Protein AF-A0A452H4S5-F1 (afdb_monomer_lite)

Secondary structure (DSSP, 8-state):
---HHHHHHHHHHHHHHHHHHH-HHHHHHHHTTTTGGGHHHHHHHHHHHHHHHHHH-TT--HHHHHHHHHHHHHHHH-----SSHHHHHHHHHHHHHHHHHHT-HHHHHHHHHHHHHHHHHHHHHHHTTS---------------------------------------PPP------------

Sequence (184 aa):
MAAPMEETRGLFGQGVRAVLGSWAALQIAVEHGFGGAHGREKAEWMVGAVEQYFHSNAALEPDEVEDFLAEVLNNEFDTIIEDGSLAEVSQQLQSLFAHCQLGEGPALAEAIARLTHWQQEVGRAATQARPAEGSSSEEEEERPEEVPAAGSQAGPAPPWGTREVGAGTPPPSTLEQLGWSQDM

Organism: NCBI:txid38772

InterPro domains:
  IPR019398 Pre-rRNA-processing protein TSR2 [PF10273] (12-91)
  IPR019398 Pre-rRNA-processing protein TSR2 [PTHR21250] (6-146)

pLDDT: mean 71.7, std 19.97, range [35.28, 92.81]

Radius of gyration: 31.5 Å; chains: 1; bounding box: 84×72×58 Å

Foldseek 3Di:
DPDLLVLLLVLLLLLLLLLLVLQVQLVCLVVVQQLHPCSVVLSVVVSVVLSVVCVVDVDDDLVNQLVVVQVSCCVRRVDGDPPCVSSVSSVSSVVSSVCSVVSVSVVSNVSSVVSVVVSVVVVVVVVPPDDDDDDDDDDDDDDDDDDDDDDDDDYDDDDDDDDDDDDDDDDDDDDDDDDPDDDD

Structure (mmCIF, N/CA/C/O backbone):
data_AF-A0A452H4S5-F1
#
_entry.id   AF-A0A452H4S5-F1
#
loop_
_atom_site.group_PDB
_atom_site.id
_atom_site.type_symbol
_atom_site.label_atom_id
_atom_site.label_alt_id
_atom_site.label_comp_id
_atom_site.label_asym_id
_atom_site.label_entity_id
_atom_site.label_seq_id
_atom_site.pdbx_PDB_ins_code
_atom_site.Cartn_x
_atom_site.Cartn_y
_atom_site.Cartn_z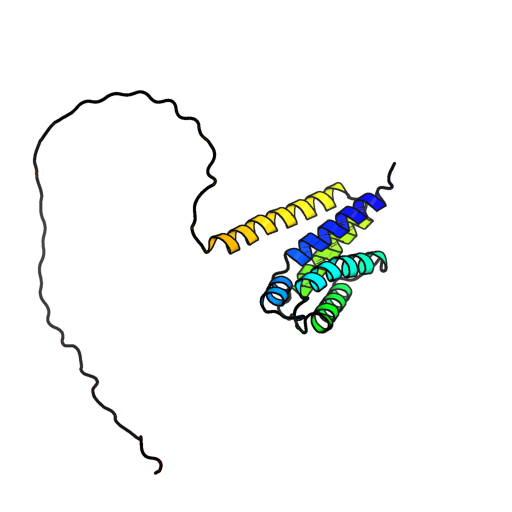
_atom_site.occupancy
_atom_site.B_iso_or_equiv
_atom_site.auth_seq_id
_atom_site.auth_comp_id
_atom_site.auth_asym_id
_atom_site.auth_atom_id
_atom_site.pdbx_PDB_model_num
ATOM 1 N N . MET A 1 1 ? -15.319 25.674 6.792 1.00 47.34 1 MET A N 1
ATOM 2 C CA . MET A 1 1 ? -14.571 24.712 7.623 1.00 47.34 1 MET A CA 1
ATOM 3 C C . MET A 1 1 ? -14.565 23.426 6.828 1.00 47.34 1 MET A C 1
ATOM 5 O O . MET A 1 1 ? -15.647 22.897 6.611 1.00 47.34 1 MET A O 1
ATOM 9 N N . ALA A 1 2 ? -13.424 23.041 6.250 1.00 46.38 2 ALA A N 1
ATOM 10 C CA . ALA A 1 2 ? -13.331 21.783 5.511 1.00 46.38 2 ALA A CA 1
ATOM 11 C C . ALA A 1 2 ? -13.646 20.642 6.483 1.00 46.38 2 ALA A C 1
ATOM 13 O O . ALA A 1 2 ? -13.244 20.700 7.648 1.00 46.38 2 ALA A O 1
ATOM 14 N N . ALA A 1 3 ? -14.466 19.689 6.050 1.00 59.88 3 ALA A N 1
ATOM 15 C CA . ALA A 1 3 ? -14.884 18.600 6.913 1.00 59.88 3 ALA A CA 1
ATOM 16 C C . ALA A 1 3 ? -13.636 17.801 7.335 1.00 59.88 3 ALA A C 1
ATOM 18 O O . ALA A 1 3 ? -12.814 17.504 6.470 1.00 59.88 3 ALA A O 1
ATOM 19 N N . PRO A 1 4 ? -13.488 17.418 8.617 1.00 67.94 4 PRO A N 1
ATOM 20 C CA . PRO A 1 4 ? -12.327 16.655 9.100 1.00 67.94 4 PRO A CA 1
ATOM 21 C C . PRO A 1 4 ? -12.085 15.362 8.303 1.00 67.94 4 PRO A C 1
ATOM 23 O O . PRO A 1 4 ? -10.957 14.896 8.216 1.00 67.94 4 PRO A O 1
ATOM 26 N N . MET A 1 5 ? -13.130 14.836 7.656 1.00 67.75 5 MET A N 1
ATOM 27 C CA . MET A 1 5 ? -13.054 13.708 6.730 1.00 67.75 5 MET A CA 1
ATOM 28 C C . MET A 1 5 ? -12.269 14.005 5.445 1.00 67.75 5 MET A C 1
ATOM 30 O O . MET A 1 5 ? -11.581 13.126 4.959 1.00 67.75 5 MET A O 1
ATOM 34 N N . GLU A 1 6 ? -12.346 15.200 4.853 1.00 75.19 6 GLU A N 1
ATOM 35 C CA . GLU A 1 6 ? -11.565 15.489 3.634 1.00 75.19 6 GLU A CA 1
ATOM 36 C C . GLU A 1 6 ? -10.066 15.593 3.933 1.00 75.19 6 GLU A C 1
ATOM 38 O O . GLU A 1 6 ? -9.243 15.165 3.124 1.00 75.19 6 GLU A O 1
ATOM 43 N N . GLU A 1 7 ? -9.714 16.095 5.117 1.00 81.62 7 GLU A N 1
ATOM 44 C CA . GLU A 1 7 ? -8.326 16.173 5.572 1.00 81.62 7 GLU A CA 1
ATOM 45 C C . GLU A 1 7 ? -7.749 14.783 5.866 1.00 81.62 7 GLU A C 1
ATOM 47 O O . GLU A 1 7 ? -6.676 14.449 5.364 1.00 81.62 7 GLU A O 1
ATOM 52 N N . THR A 1 8 ? -8.475 13.926 6.595 1.00 82.44 8 THR A N 1
ATOM 53 C CA . THR A 1 8 ? -8.015 12.553 6.852 1.00 82.44 8 THR A CA 1
ATOM 54 C C . THR A 1 8 ? -7.935 11.707 5.585 1.00 82.44 8 THR A C 1
ATOM 56 O O . THR A 1 8 ? -7.019 10.896 5.477 1.00 82.44 8 THR A O 1
ATOM 59 N N . ARG A 1 9 ? -8.801 11.935 4.588 1.00 83.31 9 ARG A N 1
ATOM 60 C CA . ARG A 1 9 ? -8.697 11.281 3.270 1.00 83.31 9 ARG A CA 1
ATOM 61 C C . ARG A 1 9 ? -7.418 11.668 2.527 1.00 83.31 9 ARG A C 1
ATOM 63 O O . ARG A 1 9 ? -6.717 10.791 2.032 1.00 83.31 9 ARG A O 1
ATOM 70 N N . GLY A 1 10 ? -7.080 12.960 2.497 1.00 85.69 10 GLY A N 1
ATOM 71 C CA . GLY A 1 10 ? -5.833 13.432 1.884 1.00 85.69 10 GLY A CA 1
ATOM 72 C C . GLY A 1 10 ? -4.589 12.877 2.583 1.00 85.69 10 GLY A C 1
ATOM 73 O O . GLY A 1 10 ? -3.642 12.445 1.925 1.00 85.69 10 GLY A O 1
ATOM 74 N N . LEU A 1 11 ? -4.620 12.819 3.918 1.00 88.12 11 LEU A N 1
ATOM 75 C CA . LEU A 1 11 ? -3.570 12.183 4.713 1.00 88.12 11 LEU A CA 1
ATOM 76 C C . LEU A 1 11 ? -3.481 10.681 4.416 1.00 88.12 11 LEU A C 1
ATOM 78 O O . LEU A 1 11 ? -2.387 10.167 4.207 1.00 88.12 11 LEU A O 1
ATOM 82 N N . PHE A 1 12 ? -4.611 9.978 4.327 1.00 88.75 12 PHE A N 1
ATOM 83 C CA . PHE A 1 12 ? -4.631 8.555 4.001 1.00 88.75 12 PHE A CA 1
ATOM 84 C C . PHE A 1 12 ? -3.966 8.277 2.649 1.00 88.75 12 PHE A C 1
ATOM 86 O O . PHE A 1 12 ? -3.052 7.459 2.600 1.00 88.75 12 PHE A O 1
ATOM 93 N N . GLY A 1 13 ? -4.318 9.011 1.588 1.00 89.81 13 GLY A N 1
ATOM 94 C CA . GLY A 1 13 ? -3.658 8.878 0.282 1.00 89.81 13 GLY A CA 1
ATOM 95 C C . GLY A 1 13 ? -2.142 9.121 0.350 1.00 89.81 13 GLY A C 1
ATOM 96 O O . GLY A 1 13 ? -1.353 8.395 -0.261 1.00 89.81 13 GLY A O 1
ATOM 97 N N . GLN A 1 14 ? -1.701 10.081 1.169 1.00 89.88 14 GLN A N 1
ATOM 98 C CA . GLN A 1 14 ? -0.276 10.317 1.416 1.00 89.88 14 GLN A CA 1
ATOM 99 C C . GLN A 1 14 ? 0.394 9.141 2.149 1.00 89.88 14 GLN A C 1
ATOM 101 O O . GLN A 1 14 ? 1.523 8.774 1.818 1.00 89.88 14 GLN A O 1
ATOM 106 N N . GLY A 1 15 ? -0.307 8.518 3.098 1.00 90.19 15 GLY A N 1
ATOM 107 C CA . GLY A 1 15 ? 0.134 7.307 3.787 1.00 90.19 15 GLY A CA 1
ATOM 108 C C . GLY A 1 15 ? 0.236 6.099 2.864 1.00 90.19 15 GLY A C 1
ATOM 109 O O . GLY A 1 15 ? 1.275 5.445 2.853 1.00 90.19 15 GLY A O 1
ATOM 110 N N . VAL A 1 16 ? -0.774 5.857 2.024 1.00 91.12 16 VAL A N 1
ATOM 111 C CA . VAL A 1 16 ? -0.754 4.791 1.007 1.00 91.12 16 VAL A CA 1
ATOM 112 C C . VAL A 1 16 ? 0.461 4.954 0.093 1.00 91.12 16 VAL A C 1
ATOM 114 O O . VAL A 1 16 ? 1.204 3.998 -0.133 1.00 91.12 16 VAL A O 1
ATOM 117 N N . ARG A 1 17 ? 0.724 6.184 -0.376 1.00 90.00 17 ARG A N 1
ATOM 118 C CA . ARG A 1 17 ? 1.904 6.487 -1.196 1.00 90.00 17 ARG A CA 1
ATOM 119 C C . ARG A 1 17 ? 3.209 6.190 -0.463 1.00 90.00 17 ARG A C 1
ATOM 121 O O . ARG A 1 17 ? 4.133 5.656 -1.071 1.00 90.00 17 ARG A O 1
ATOM 128 N N . ALA A 1 18 ? 3.300 6.548 0.817 1.00 89.38 18 ALA A N 1
ATOM 129 C CA . ALA A 1 18 ? 4.494 6.307 1.619 1.00 89.38 18 ALA A CA 1
ATOM 130 C C . ALA A 1 18 ? 4.749 4.805 1.826 1.00 89.38 18 ALA A C 1
ATOM 132 O O . ALA A 1 18 ? 5.885 4.371 1.641 1.00 89.38 18 ALA A O 1
ATOM 133 N N . VAL A 1 19 ? 3.703 4.028 2.140 1.00 90.50 19 VAL A N 1
ATOM 134 C CA . VAL A 1 19 ? 3.778 2.573 2.353 1.00 90.50 19 VAL A CA 1
ATOM 135 C C . VAL A 1 19 ? 4.175 1.856 1.063 1.00 90.50 19 VAL A C 1
ATOM 137 O O . VAL A 1 19 ? 5.203 1.180 1.040 1.00 90.50 19 VAL A O 1
ATOM 140 N N . LEU A 1 20 ? 3.436 2.061 -0.034 1.00 88.69 20 LEU A N 1
ATOM 141 C CA . LEU A 1 20 ? 3.743 1.428 -1.324 1.00 88.69 20 LEU A CA 1
ATOM 142 C C . LEU A 1 20 ? 5.106 1.873 -1.861 1.00 88.69 20 LEU A C 1
ATOM 144 O O . LEU A 1 20 ? 5.868 1.062 -2.375 1.00 88.69 20 LEU A O 1
ATOM 148 N N . GLY A 1 21 ? 5.458 3.147 -1.679 1.00 85.50 21 GLY A N 1
ATOM 149 C CA . GLY A 1 21 ? 6.774 3.659 -2.044 1.00 85.50 21 GLY A CA 1
ATOM 150 C C . GLY A 1 21 ? 7.916 3.030 -1.241 1.00 85.50 21 GLY A C 1
ATOM 151 O O . GLY A 1 21 ? 9.041 3.022 -1.731 1.00 85.50 21 GLY A O 1
ATOM 152 N N . SER A 1 22 ? 7.649 2.529 -0.031 1.00 84.69 22 SER A N 1
ATOM 153 C CA . SER A 1 22 ? 8.638 1.879 0.846 1.00 84.69 22 SER A CA 1
ATOM 154 C C . SER A 1 22 ? 8.716 0.372 0.658 1.00 84.69 22 SER A C 1
ATOM 156 O O . SER A 1 22 ? 9.609 -0.285 1.192 1.00 84.69 22 SER A O 1
ATOM 158 N N . TRP A 1 23 ? 7.773 -0.184 -0.097 1.00 89.25 23 TRP A N 1
ATOM 159 C CA . TRP A 1 23 ? 7.666 -1.612 -0.267 1.00 89.25 23 TRP A CA 1
ATOM 160 C C . TRP A 1 23 ? 8.775 -2.117 -1.186 1.00 89.25 23 TRP A C 1
ATOM 162 O O . TRP A 1 23 ? 8.728 -1.954 -2.407 1.00 89.25 23 TRP A O 1
ATOM 172 N N . ALA A 1 24 ? 9.787 -2.741 -0.582 1.00 86.12 24 ALA A N 1
ATOM 173 C CA . ALA A 1 24 ? 10.963 -3.239 -1.287 1.00 86.12 24 ALA A CA 1
ATOM 174 C C . ALA A 1 24 ? 10.594 -4.161 -2.455 1.00 86.12 24 ALA A C 1
ATOM 176 O O . ALA A 1 24 ? 11.189 -4.069 -3.522 1.00 86.12 24 ALA A O 1
ATOM 177 N N . ALA A 1 25 ? 9.575 -5.002 -2.285 1.00 86.94 25 ALA A N 1
ATOM 178 C CA . ALA A 1 25 ? 9.168 -5.949 -3.308 1.00 86.94 25 ALA A CA 1
ATOM 179 C C . ALA A 1 25 ? 8.593 -5.242 -4.559 1.00 86.94 25 ALA A C 1
ATOM 181 O O . ALA A 1 25 ? 8.925 -5.623 -5.680 1.00 86.94 25 ALA A O 1
ATOM 182 N N . LEU A 1 26 ? 7.847 -4.141 -4.383 1.00 86.25 26 LEU A N 1
ATOM 183 C CA . LEU A 1 26 ? 7.393 -3.289 -5.490 1.00 86.25 26 LEU A CA 1
ATOM 184 C C . LEU A 1 26 ? 8.556 -2.525 -6.145 1.00 86.25 26 LEU A C 1
ATOM 186 O O . LEU A 1 26 ? 8.613 -2.421 -7.368 1.00 86.25 26 LEU A O 1
ATOM 190 N N . GLN A 1 27 ? 9.505 -2.012 -5.356 1.00 86.56 27 GLN A N 1
ATOM 191 C CA . GLN A 1 27 ? 10.694 -1.325 -5.883 1.00 86.56 27 GLN A CA 1
ATOM 192 C C . GLN A 1 27 ? 11.555 -2.266 -6.733 1.00 86.56 27 GLN A C 1
ATOM 194 O O . GLN A 1 27 ? 11.928 -1.917 -7.850 1.00 86.56 27 GLN A O 1
ATOM 199 N N . ILE A 1 28 ? 11.804 -3.483 -6.241 1.00 86.62 28 ILE A N 1
ATOM 200 C CA . ILE A 1 28 ? 12.514 -4.539 -6.971 1.00 86.62 28 ILE A CA 1
ATOM 201 C C . ILE A 1 28 ? 11.735 -4.905 -8.237 1.00 86.62 28 ILE A C 1
ATOM 203 O O . ILE A 1 28 ? 12.343 -5.020 -9.299 1.00 86.62 28 ILE A O 1
ATOM 207 N N . ALA A 1 29 ? 10.403 -5.023 -8.159 1.00 85.81 29 ALA A N 1
ATOM 208 C CA . ALA A 1 29 ? 9.572 -5.289 -9.329 1.00 85.81 29 ALA A CA 1
ATOM 209 C C . ALA A 1 29 ? 9.818 -4.238 -10.432 1.00 85.81 29 ALA A C 1
ATOM 211 O O . ALA A 1 29 ? 10.191 -4.570 -11.558 1.00 85.81 29 ALA A O 1
ATOM 212 N N . VAL A 1 30 ? 9.716 -2.952 -10.087 1.00 86.31 30 VAL A N 1
ATOM 213 C CA . VAL A 1 30 ? 9.937 -1.854 -11.038 1.00 86.31 30 VAL A CA 1
ATOM 214 C C . VAL A 1 30 ? 11.385 -1.802 -11.541 1.00 86.31 30 VAL A C 1
ATOM 216 O O . VAL A 1 30 ? 11.603 -1.604 -12.736 1.00 86.31 30 VAL A O 1
ATOM 219 N N . GLU A 1 31 ? 12.375 -1.988 -10.667 1.00 85.31 31 GLU A N 1
ATOM 220 C CA . GLU A 1 31 ? 13.800 -1.886 -11.013 1.00 85.31 31 GLU A CA 1
ATOM 221 C C . GLU A 1 31 ? 14.266 -3.019 -11.938 1.00 85.31 31 GLU A C 1
ATOM 223 O O . GLU A 1 31 ? 15.055 -2.796 -12.857 1.00 85.31 31 GLU A O 1
ATOM 228 N N . HIS A 1 32 ? 13.717 -4.221 -11.762 1.00 85.06 32 HIS A N 1
ATOM 229 C CA . HIS A 1 32 ? 13.979 -5.367 -12.632 1.00 85.06 32 HIS A CA 1
ATOM 230 C C . HIS A 1 32 ? 13.128 -5.377 -13.915 1.00 85.06 32 HIS A C 1
ATOM 232 O O . HIS A 1 32 ? 13.301 -6.259 -14.758 1.00 85.06 32 HIS A O 1
ATOM 238 N N . GLY A 1 33 ? 12.244 -4.393 -14.102 1.00 81.06 33 GLY A N 1
ATOM 239 C CA . GLY A 1 33 ? 11.409 -4.266 -15.299 1.00 81.06 33 GLY A CA 1
ATOM 240 C C . GLY A 1 33 ? 10.183 -5.183 -15.318 1.00 81.06 33 GLY A C 1
ATOM 241 O O . GLY A 1 33 ? 9.585 -5.382 -16.380 1.00 81.06 33 GLY A O 1
ATOM 242 N N . PHE A 1 34 ? 9.785 -5.717 -14.164 1.00 79.12 34 PHE A N 1
ATOM 243 C CA . PHE A 1 34 ? 8.499 -6.381 -13.995 1.00 79.12 34 PHE A CA 1
ATOM 244 C C . PHE A 1 34 ? 7.376 -5.341 -14.198 1.00 79.12 34 PHE A C 1
ATOM 246 O O . PHE A 1 34 ? 7.444 -4.217 -13.699 1.00 79.12 34 PHE A O 1
ATOM 253 N N . GLY A 1 35 ? 6.388 -5.652 -15.041 1.00 73.44 35 GLY A N 1
ATOM 254 C CA . GLY A 1 35 ? 5.387 -4.681 -15.526 1.00 73.44 35 GLY A CA 1
ATOM 255 C C . GLY A 1 35 ? 5.792 -3.864 -16.766 1.00 73.44 35 GLY A C 1
ATOM 256 O O . GLY A 1 35 ? 5.041 -2.989 -17.212 1.00 73.44 35 GLY A O 1
ATOM 257 N N . GLY A 1 36 ? 6.946 -4.166 -17.369 1.00 80.56 36 GLY A N 1
ATOM 258 C CA . GLY A 1 36 ? 7.382 -3.603 -18.648 1.00 80.56 36 GLY A CA 1
ATOM 259 C C . GLY A 1 36 ? 7.798 -2.130 -18.573 1.00 80.56 36 GLY A C 1
ATOM 260 O O . GLY A 1 36 ? 8.132 -1.603 -17.515 1.00 80.56 36 GLY A O 1
ATOM 261 N N . ALA A 1 37 ? 7.767 -1.432 -19.714 1.00 81.06 37 ALA A N 1
ATOM 262 C CA . ALA A 1 37 ? 8.249 -0.046 -19.830 1.00 81.06 37 ALA A CA 1
ATOM 263 C C . ALA A 1 37 ? 7.507 0.969 -18.932 1.00 81.06 37 ALA A C 1
ATOM 265 O O . ALA A 1 37 ? 7.989 2.084 -18.743 1.00 81.06 37 ALA A O 1
ATOM 266 N N . HIS A 1 38 ? 6.356 0.581 -18.373 1.00 83.38 38 HIS A N 1
ATOM 267 C CA . HIS A 1 38 ? 5.480 1.433 -17.571 1.00 83.38 38 HIS A CA 1
ATOM 268 C C . HIS A 1 38 ? 5.417 1.026 -16.090 1.00 83.38 38 HIS A C 1
ATOM 270 O O . HIS A 1 38 ? 4.530 1.497 -15.385 1.00 83.38 38 HIS A O 1
ATOM 276 N N . GLY A 1 39 ? 6.340 0.193 -15.582 1.00 84.56 39 GLY A N 1
ATOM 277 C CA . GLY A 1 39 ? 6.316 -0.271 -14.183 1.00 84.56 39 GLY A CA 1
ATOM 278 C C . GLY A 1 39 ? 6.198 0.865 -13.154 1.00 84.56 39 GLY A C 1
ATOM 279 O O . GLY A 1 39 ? 5.393 0.796 -12.229 1.00 84.56 39 GLY A O 1
ATOM 280 N N . ARG A 1 40 ? 6.914 1.980 -13.359 1.00 85.50 40 ARG A N 1
ATOM 281 C CA . ARG A 1 40 ? 6.824 3.160 -12.479 1.00 85.50 40 ARG A CA 1
ATOM 282 C C . ARG A 1 40 ? 5.461 3.858 -12.541 1.00 85.50 40 ARG A C 1
ATOM 284 O O . ARG A 1 40 ? 4.953 4.295 -11.516 1.00 85.50 40 ARG A O 1
ATOM 291 N N . GLU A 1 41 ? 4.876 3.951 -13.731 1.00 89.50 41 GLU A N 1
ATOM 292 C CA . GLU A 1 41 ? 3.557 4.558 -13.950 1.00 89.50 41 GLU A CA 1
ATOM 293 C C . GLU A 1 41 ? 2.454 3.706 -13.303 1.00 89.50 41 GLU A C 1
ATOM 295 O O . GLU A 1 41 ? 1.578 4.231 -12.619 1.00 89.50 41 GLU A O 1
ATOM 300 N N . LYS A 1 42 ? 2.561 2.376 -13.429 1.00 89.44 42 LYS A N 1
ATOM 301 C CA . LYS A 1 42 ? 1.692 1.401 -12.755 1.00 89.44 42 LYS A CA 1
ATOM 302 C C . LYS A 1 42 ? 1.799 1.496 -11.234 1.00 89.44 42 LYS A C 1
ATOM 304 O O . LYS A 1 42 ? 0.781 1.434 -10.553 1.00 89.44 42 LYS A O 1
ATOM 309 N N . ALA A 1 43 ? 3.002 1.702 -10.694 1.00 88.25 43 ALA A N 1
ATOM 310 C CA . ALA A 1 43 ? 3.199 1.874 -9.255 1.00 88.25 43 ALA A CA 1
ATOM 311 C C . ALA A 1 43 ? 2.509 3.145 -8.730 1.00 88.25 43 ALA A C 1
ATOM 313 O O . A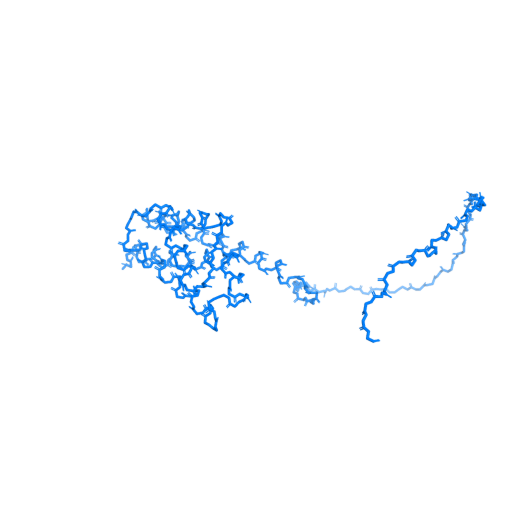LA A 1 43 ? 1.874 3.109 -7.678 1.00 88.25 43 ALA A O 1
ATOM 314 N N . GLU A 1 44 ? 2.565 4.259 -9.470 1.00 89.56 44 GLU A N 1
ATOM 315 C CA . GLU A 1 44 ? 1.816 5.470 -9.104 1.00 89.56 44 GLU A CA 1
ATOM 316 C C . GLU A 1 44 ? 0.301 5.284 -9.256 1.00 89.56 44 GLU A C 1
ATOM 318 O O . GLU A 1 44 ? -0.462 5.741 -8.404 1.00 89.56 44 GLU A O 1
ATOM 323 N N . TRP A 1 45 ? -0.145 4.569 -10.291 1.00 91.31 45 TRP A N 1
ATOM 324 C CA . TRP A 1 45 ? -1.552 4.203 -10.460 1.00 91.31 45 TRP A CA 1
ATOM 325 C C . TRP A 1 45 ? -2.070 3.339 -9.298 1.00 91.31 45 TRP A C 1
ATOM 327 O O . TRP A 1 45 ? -3.164 3.587 -8.788 1.00 91.31 45 TRP A O 1
ATOM 337 N N . MET A 1 46 ? -1.263 2.385 -8.826 1.00 90.62 46 MET A N 1
ATOM 338 C CA . MET A 1 46 ? -1.601 1.481 -7.725 1.00 90.62 46 MET A CA 1
ATOM 339 C C . MET A 1 46 ? -1.904 2.234 -6.425 1.00 90.62 46 MET A C 1
ATOM 341 O O . MET A 1 46 ? -2.814 1.844 -5.699 1.00 90.62 46 MET A O 1
ATOM 345 N N . VAL A 1 47 ? -1.220 3.354 -6.159 1.00 91.25 47 VAL A N 1
ATOM 346 C CA . VAL A 1 47 ? -1.516 4.227 -5.007 1.00 91.25 47 VAL A CA 1
ATOM 347 C C . VAL A 1 47 ? -2.966 4.709 -5.048 1.00 91.25 47 VAL A C 1
ATOM 349 O O . VAL A 1 47 ? -3.686 4.586 -4.059 1.00 91.25 47 VAL A O 1
ATOM 352 N N . GLY A 1 48 ? -3.410 5.213 -6.203 1.00 90.94 48 GLY A N 1
ATOM 353 C CA . GLY A 1 48 ? -4.786 5.668 -6.387 1.00 90.94 48 GLY A CA 1
ATOM 354 C C . GLY A 1 48 ? -5.794 4.518 -6.360 1.00 90.94 48 GLY A C 1
ATOM 355 O O . GLY A 1 48 ? -6.878 4.670 -5.802 1.00 90.94 48 GLY A O 1
ATOM 356 N N . ALA A 1 49 ? -5.439 3.358 -6.917 1.00 91.88 49 ALA A N 1
ATOM 357 C CA . ALA A 1 49 ? -6.294 2.173 -6.902 1.00 91.88 49 ALA A CA 1
ATOM 358 C C . ALA A 1 49 ? -6.539 1.661 -5.473 1.00 91.88 49 ALA A C 1
ATOM 360 O O . ALA A 1 49 ? -7.690 1.460 -5.088 1.00 91.88 49 ALA A O 1
ATOM 361 N N . VAL A 1 50 ? -5.479 1.529 -4.668 1.00 91.56 50 VAL A N 1
ATOM 362 C CA . VAL A 1 50 ? -5.568 1.144 -3.252 1.00 91.56 50 VAL A CA 1
ATOM 363 C C . VAL A 1 50 ? -6.366 2.185 -2.473 1.00 91.56 50 VAL A C 1
ATOM 365 O O . VAL A 1 50 ? -7.282 1.828 -1.736 1.00 91.56 50 VAL A O 1
ATOM 368 N N . GLU A 1 51 ? -6.094 3.478 -2.673 1.00 90.81 51 GLU A N 1
ATOM 369 C CA . GLU A 1 51 ? -6.862 4.538 -2.023 1.00 90.81 51 GLU A CA 1
ATOM 370 C C . GLU A 1 51 ? -8.365 4.403 -2.323 1.00 90.81 51 GLU A C 1
ATOM 372 O O . GLU A 1 51 ? -9.181 4.389 -1.400 1.00 90.81 51 GLU A O 1
ATOM 377 N N . GLN A 1 52 ? -8.745 4.252 -3.594 1.00 90.19 52 GLN A N 1
ATOM 378 C CA . GLN A 1 52 ? -10.143 4.071 -3.992 1.00 90.19 52 GLN A CA 1
ATOM 379 C C . GLN A 1 52 ? -10.759 2.785 -3.431 1.00 90.19 52 GLN A C 1
ATOM 381 O O . GLN A 1 52 ? -11.932 2.797 -3.051 1.00 90.19 52 GLN A O 1
ATOM 386 N N . TYR A 1 53 ? -9.988 1.700 -3.342 1.00 90.94 53 TYR A N 1
ATOM 387 C CA . TYR A 1 53 ? -10.444 0.424 -2.794 1.00 90.94 53 TYR A CA 1
ATOM 388 C C . TYR A 1 53 ? -10.873 0.557 -1.327 1.00 90.94 53 TYR A C 1
ATOM 390 O O . TYR A 1 53 ? -11.982 0.154 -0.975 1.00 90.94 53 TYR A O 1
ATOM 398 N N . PHE A 1 54 ? -10.065 1.227 -0.502 1.00 89.00 54 PHE A N 1
ATOM 399 C CA . PHE A 1 54 ? -10.403 1.519 0.896 1.00 89.00 54 PHE A CA 1
ATOM 400 C C . PHE A 1 54 ? -11.586 2.483 1.040 1.00 89.00 54 PHE A C 1
ATOM 402 O O . PHE A 1 54 ? -12.441 2.305 1.900 1.00 89.00 54 PHE A O 1
ATOM 409 N N . HIS A 1 55 ? -11.689 3.497 0.182 1.00 85.19 55 HIS A N 1
ATOM 410 C CA . HIS A 1 55 ? -12.831 4.417 0.227 1.00 85.19 55 HIS A CA 1
ATOM 411 C C . HIS A 1 55 ? -14.147 3.768 -0.208 1.00 85.19 55 HIS A C 1
ATOM 413 O O . HIS A 1 55 ? -15.214 4.168 0.258 1.00 85.19 55 HIS A O 1
ATOM 419 N N . SER A 1 56 ? -14.074 2.790 -1.109 1.00 87.12 56 SER A N 1
ATOM 420 C CA . SER A 1 56 ? -15.240 2.052 -1.593 1.00 87.12 56 SER A CA 1
ATOM 421 C C . SER A 1 56 ? -15.698 0.985 -0.596 1.00 87.12 56 SER A C 1
ATOM 423 O O . SER A 1 56 ? -16.880 0.646 -0.577 1.00 87.12 56 SER A O 1
ATOM 425 N N . ASN A 1 57 ? -14.793 0.498 0.261 1.00 83.75 57 ASN A N 1
ATOM 426 C CA . ASN A 1 57 ? -15.046 -0.577 1.215 1.00 83.75 57 ASN A CA 1
ATOM 427 C C . ASN A 1 57 ? -14.680 -0.138 2.643 1.00 83.75 57 ASN A C 1
ATOM 429 O O . ASN A 1 57 ? -13.521 -0.139 3.044 1.00 83.75 57 ASN A O 1
ATOM 433 N N . ALA A 1 58 ? -15.688 0.205 3.447 1.00 68.19 58 ALA A N 1
ATOM 434 C CA . ALA A 1 58 ? -15.493 0.769 4.788 1.00 68.19 58 ALA A CA 1
ATOM 435 C C . ALA A 1 58 ? -14.986 -0.228 5.859 1.00 68.19 58 ALA A C 1
ATOM 437 O O . ALA A 1 58 ? -14.733 0.180 6.995 1.00 68.19 58 ALA A O 1
ATOM 438 N N . ALA A 1 59 ? -14.866 -1.519 5.533 1.00 78.12 59 ALA A N 1
ATOM 439 C CA . ALA A 1 59 ? -14.545 -2.587 6.481 1.00 78.12 59 ALA A CA 1
ATOM 440 C C . ALA A 1 59 ? -13.707 -3.69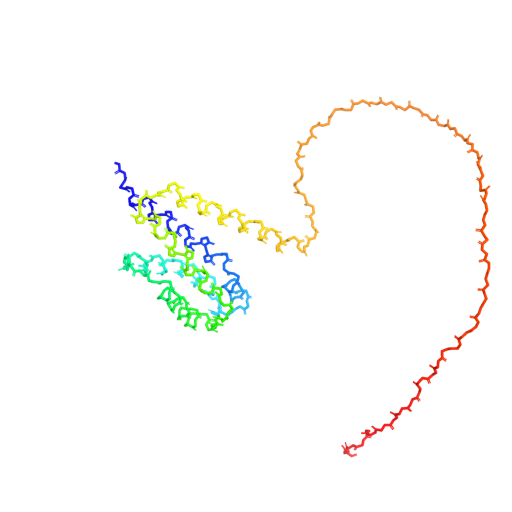7 5.827 1.00 78.12 59 ALA A C 1
ATOM 442 O O . ALA A 1 59 ? -14.136 -4.843 5.793 1.00 78.12 59 ALA A O 1
ATOM 443 N N . LEU A 1 60 ? -12.543 -3.332 5.286 1.00 86.50 60 LEU A N 1
ATOM 444 C CA . LEU A 1 60 ? -11.614 -4.302 4.708 1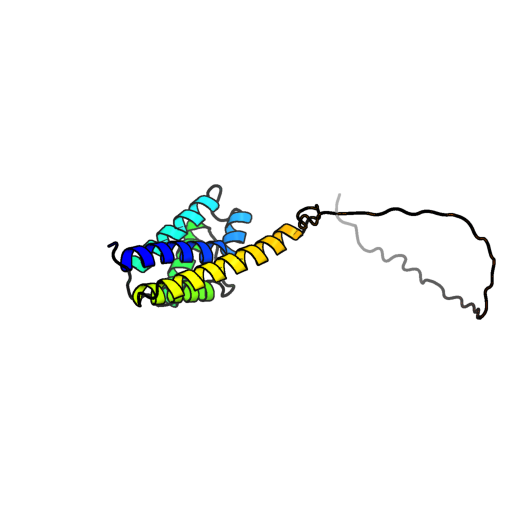.00 86.50 60 LEU A CA 1
ATOM 445 C C . LEU A 1 60 ? -10.800 -5.019 5.790 1.00 86.50 60 LEU A C 1
ATOM 447 O O . LEU A 1 60 ? -10.196 -4.384 6.668 1.00 86.50 60 LEU A O 1
ATOM 451 N N . GLU A 1 61 ? -10.753 -6.341 5.694 1.00 88.81 61 GLU A N 1
ATOM 452 C CA . GLU A 1 61 ? -9.829 -7.180 6.454 1.00 88.81 61 GLU A CA 1
ATOM 453 C C . GLU A 1 61 ? -8.418 -7.148 5.832 1.00 88.81 61 GLU A C 1
ATOM 455 O O . GLU A 1 61 ? -8.273 -6.888 4.632 1.00 88.81 61 GLU A O 1
ATOM 460 N N . PRO A 1 62 ? -7.348 -7.369 6.622 1.00 88.00 62 PRO A N 1
ATOM 461 C CA . PRO A 1 62 ? -5.983 -7.353 6.093 1.00 88.00 62 PRO A CA 1
ATOM 462 C C . PRO A 1 62 ? -5.783 -8.415 5.002 1.00 88.00 62 PRO A C 1
ATOM 464 O O . PRO A 1 62 ? -5.101 -8.133 4.021 1.00 88.00 62 PRO A O 1
ATOM 467 N N . ASP A 1 63 ? -6.434 -9.575 5.123 1.00 90.25 63 ASP A N 1
ATOM 468 C CA . ASP A 1 63 ? -6.433 -10.638 4.114 1.00 90.25 63 ASP A CA 1
ATOM 469 C C . ASP A 1 63 ? -7.066 -10.189 2.782 1.00 90.25 63 ASP A C 1
ATOM 471 O O . ASP A 1 63 ? -6.557 -10.518 1.715 1.00 90.25 63 ASP A O 1
ATOM 475 N N . GLU A 1 64 ? -8.136 -9.382 2.809 1.00 92.19 64 GLU A N 1
ATOM 476 C CA . GLU A 1 64 ? -8.773 -8.864 1.584 1.00 92.19 64 GLU A CA 1
ATOM 477 C C . GLU A 1 64 ? -7.889 -7.842 0.864 1.00 92.19 64 GLU A C 1
ATOM 479 O O . GLU A 1 64 ? -7.870 -7.762 -0.364 1.00 92.19 64 GLU A O 1
ATOM 484 N N . VAL A 1 65 ? -7.171 -7.022 1.633 1.00 91.44 65 VAL A N 1
ATOM 485 C CA . VAL A 1 65 ? -6.217 -6.052 1.085 1.00 91.44 65 VAL A CA 1
ATOM 486 C C . VAL A 1 65 ? -5.000 -6.782 0.524 1.00 91.44 65 VAL A C 1
ATOM 488 O O . VAL A 1 65 ? -4.499 -6.400 -0.529 1.00 91.44 65 VAL A O 1
ATOM 491 N N . GLU A 1 66 ? -4.533 -7.829 1.201 1.00 92.81 66 GLU A N 1
ATOM 492 C CA . GLU A 1 66 ? -3.455 -8.695 0.727 1.00 92.81 66 GLU A CA 1
ATOM 493 C C . GLU A 1 66 ? -3.807 -9.378 -0.598 1.00 92.81 66 GLU A C 1
ATOM 495 O O . GLU A 1 66 ? -3.028 -9.265 -1.544 1.00 92.81 66 GLU A O 1
ATOM 500 N N . ASP A 1 67 ? -4.980 -10.007 -0.699 1.00 92.12 67 ASP A N 1
ATOM 501 C CA . ASP A 1 67 ? -5.440 -10.666 -1.929 1.00 92.12 67 ASP A CA 1
ATOM 502 C C . ASP A 1 67 ? -5.539 -9.666 -3.093 1.00 92.12 67 ASP A C 1
ATOM 504 O O . ASP A 1 67 ? -5.016 -9.908 -4.182 1.00 92.12 67 ASP A O 1
ATOM 508 N N . PHE A 1 68 ? -6.080 -8.469 -2.830 1.00 92.50 68 PHE A N 1
ATOM 509 C CA . PHE A 1 68 ? -6.125 -7.383 -3.810 1.00 92.50 68 PHE A CA 1
ATOM 510 C C . PHE A 1 68 ? -4.725 -6.939 -4.268 1.00 92.50 68 PHE A C 1
ATOM 512 O O . PHE A 1 68 ? -4.477 -6.785 -5.464 1.00 92.50 68 PHE A O 1
ATOM 519 N N . LEU A 1 69 ? -3.791 -6.727 -3.335 1.00 91.94 69 LEU A N 1
ATOM 520 C CA . LEU A 1 69 ? -2.416 -6.337 -3.660 1.00 91.94 69 LEU A CA 1
ATOM 521 C C . LEU A 1 69 ? -1.704 -7.430 -4.470 1.00 91.94 69 LEU A C 1
ATOM 523 O O . LEU A 1 69 ? -1.004 -7.111 -5.434 1.00 91.94 69 LEU A O 1
ATOM 527 N N . ALA A 1 70 ? -1.892 -8.697 -4.101 1.00 92.06 70 ALA A N 1
ATOM 528 C CA . ALA A 1 70 ? -1.332 -9.847 -4.799 1.00 92.06 70 ALA A CA 1
ATOM 529 C C . ALA A 1 70 ? -1.881 -9.960 -6.228 1.00 92.06 70 ALA A C 1
ATOM 531 O O . ALA A 1 70 ? -1.107 -10.131 -7.171 1.00 92.06 70 ALA A O 1
ATOM 532 N N . GLU A 1 71 ? -3.194 -9.792 -6.410 1.00 92.81 71 GLU A N 1
ATOM 533 C CA . GLU A 1 71 ? -3.832 -9.790 -7.726 1.00 92.81 71 GLU A CA 1
ATOM 534 C C . GLU A 1 71 ? -3.299 -8.647 -8.602 1.00 92.81 71 GLU A C 1
ATOM 536 O O . GLU A 1 71 ? -2.944 -8.869 -9.762 1.00 92.81 71 GLU A O 1
ATOM 541 N N . VAL A 1 72 ? -3.180 -7.434 -8.050 1.00 91.06 72 VAL A N 1
ATOM 542 C CA . VAL A 1 72 ? -2.632 -6.277 -8.776 1.00 91.06 72 VAL A CA 1
ATOM 543 C C . VAL A 1 72 ? -1.183 -6.522 -9.190 1.00 91.06 72 VAL A C 1
ATOM 545 O O . VAL A 1 72 ? -0.828 -6.251 -10.333 1.00 91.06 72 VAL A O 1
ATOM 548 N N . LEU A 1 73 ? -0.339 -7.059 -8.309 1.00 89.75 73 LEU A N 1
ATOM 549 C CA . LEU A 1 73 ? 1.057 -7.367 -8.633 1.00 89.75 73 LEU A CA 1
ATOM 550 C C . LEU A 1 73 ? 1.191 -8.456 -9.694 1.00 89.75 73 LEU A C 1
ATOM 552 O O . LEU A 1 73 ? 1.990 -8.320 -10.622 1.00 89.75 73 LEU A O 1
ATOM 556 N N . ASN A 1 74 ? 0.378 -9.502 -9.601 1.00 91.06 74 ASN A N 1
ATOM 557 C CA . ASN A 1 74 ? 0.380 -10.572 -10.583 1.00 91.06 74 ASN A CA 1
ATOM 558 C C . ASN A 1 74 ? -0.112 -10.074 -11.952 1.00 91.06 74 ASN A C 1
ATOM 560 O O . ASN A 1 74 ? 0.502 -10.373 -12.970 1.00 91.06 74 ASN A O 1
ATOM 564 N N . ASN A 1 75 ? -1.173 -9.266 -11.991 1.00 90.56 75 ASN A N 1
ATOM 565 C CA . ASN A 1 75 ? -1.755 -8.784 -13.245 1.00 90.56 75 ASN A CA 1
ATOM 566 C C . ASN A 1 75 ? -0.951 -7.641 -13.883 1.00 90.56 75 ASN A C 1
ATOM 568 O O . ASN A 1 75 ? -0.718 -7.649 -15.091 1.00 90.56 75 ASN A O 1
ATOM 572 N N . GLU A 1 76 ? -0.526 -6.650 -13.094 1.00 90.44 76 GLU A N 1
ATOM 573 C CA . GLU A 1 76 ? 0.135 -5.455 -13.622 1.00 90.44 76 GLU A CA 1
ATOM 574 C C . GLU A 1 76 ? 1.652 -5.593 -13.712 1.00 90.44 76 GLU A C 1
ATOM 576 O O . GLU A 1 76 ? 2.245 -5.021 -14.635 1.00 90.44 76 GLU A O 1
ATOM 581 N N . PHE A 1 77 ? 2.273 -6.335 -12.795 1.00 86.81 77 PHE A N 1
ATOM 582 C CA . PHE A 1 77 ? 3.724 -6.488 -12.723 1.00 86.81 77 PHE A CA 1
ATOM 583 C C . PHE A 1 77 ? 4.207 -7.882 -13.144 1.00 86.81 77 PHE A C 1
ATOM 585 O O . PHE A 1 77 ? 5.410 -8.051 -13.301 1.00 86.81 77 PHE A O 1
ATOM 592 N N . ASP A 1 78 ? 3.324 -8.858 -13.393 1.00 87.62 78 ASP A N 1
ATOM 593 C CA . ASP A 1 78 ? 3.710 -10.259 -13.664 1.00 87.62 78 ASP A CA 1
ATOM 594 C C . ASP A 1 78 ? 4.627 -10.803 -12.549 1.00 87.62 78 ASP A C 1
ATOM 596 O O . ASP A 1 78 ? 5.639 -11.458 -12.788 1.00 87.62 78 ASP A O 1
ATOM 600 N N . THR A 1 79 ? 4.334 -10.426 -11.299 1.00 86.00 79 THR A N 1
ATOM 601 C CA . THR A 1 79 ? 5.153 -10.760 -10.127 1.00 86.00 79 THR A CA 1
ATOM 602 C C . THR A 1 79 ? 4.295 -11.361 -9.028 1.00 86.00 79 THR A C 1
ATOM 604 O O . THR A 1 79 ? 3.265 -10.806 -8.654 1.00 86.00 79 THR A O 1
ATOM 607 N N . ILE A 1 80 ? 4.775 -12.467 -8.464 1.00 87.69 80 ILE A N 1
ATOM 608 C CA . ILE A 1 80 ? 4.183 -13.122 -7.299 1.00 87.69 80 ILE A CA 1
ATOM 609 C C . ILE A 1 80 ? 5.107 -12.863 -6.109 1.00 87.69 80 ILE A C 1
ATOM 611 O O . ILE A 1 80 ? 6.304 -13.146 -6.175 1.00 87.69 80 ILE A O 1
ATOM 615 N N . ILE A 1 81 ? 4.561 -12.295 -5.035 1.00 84.88 81 ILE A N 1
ATOM 616 C CA . ILE A 1 81 ? 5.315 -11.942 -3.828 1.00 84.88 81 ILE A CA 1
ATOM 617 C C . ILE A 1 81 ? 4.908 -12.907 -2.717 1.00 84.88 81 ILE A C 1
ATOM 619 O O . ILE A 1 81 ? 3.781 -12.862 -2.250 1.00 84.88 81 ILE A O 1
ATOM 623 N N . GLU A 1 82 ? 5.825 -13.771 -2.281 1.00 85.19 82 GLU A N 1
ATOM 624 C CA . GLU A 1 82 ? 5.580 -14.772 -1.219 1.00 85.19 82 GLU A CA 1
ATOM 625 C C . GLU A 1 82 ? 6.464 -14.541 0.021 1.00 85.19 82 GLU A C 1
ATOM 627 O O . GLU A 1 82 ? 6.623 -15.407 0.875 1.00 85.19 82 GLU A O 1
ATOM 632 N N . ASP A 1 83 ? 7.051 -13.350 0.131 1.00 85.00 83 ASP A N 1
ATOM 633 C CA . ASP A 1 83 ? 7.974 -12.965 1.208 1.00 85.00 83 ASP A CA 1
ATOM 634 C C . ASP A 1 83 ? 7.255 -12.617 2.532 1.00 85.00 83 ASP A C 1
ATOM 636 O O . ASP A 1 83 ? 7.881 -12.284 3.531 1.00 85.00 83 ASP A O 1
ATOM 640 N N . GLY A 1 84 ? 5.917 -12.647 2.552 1.00 86.38 84 GLY A N 1
ATOM 641 C CA . GLY A 1 84 ? 5.103 -12.213 3.696 1.00 86.38 84 GLY A CA 1
ATOM 642 C C . GLY A 1 84 ? 4.994 -10.690 3.852 1.00 86.38 84 GLY A C 1
ATOM 643 O O . GLY A 1 84 ? 4.189 -10.209 4.645 1.00 86.38 84 GLY A O 1
ATOM 644 N N . SER A 1 85 ? 5.733 -9.913 3.052 1.00 90.12 85 SER A N 1
ATOM 645 C CA . SER A 1 85 ? 5.644 -8.446 3.046 1.00 90.12 85 SER A CA 1
ATOM 646 C C . SER A 1 85 ? 4.278 -7.915 2.588 1.00 90.12 85 SER A C 1
ATOM 648 O O . SER A 1 85 ? 3.885 -6.830 3.005 1.00 90.12 85 SER A O 1
ATOM 650 N N . LEU A 1 86 ? 3.527 -8.689 1.795 1.00 90.56 86 LEU A N 1
ATOM 651 C CA . LEU A 1 86 ? 2.129 -8.410 1.441 1.00 90.56 86 LEU A CA 1
ATOM 652 C C . LEU A 1 86 ? 1.249 -8.221 2.687 1.00 90.56 86 LEU A C 1
ATOM 654 O O . LEU A 1 86 ? 0.588 -7.190 2.819 1.00 90.56 86 LEU A O 1
ATOM 658 N N . ALA A 1 87 ? 1.313 -9.176 3.619 1.00 91.06 87 ALA A N 1
ATOM 659 C CA . ALA A 1 87 ? 0.568 -9.157 4.875 1.00 91.06 87 ALA A CA 1
ATOM 660 C C . ALA A 1 87 ? 0.981 -7.989 5.785 1.00 91.06 87 ALA A C 1
ATOM 662 O O . ALA A 1 87 ? 0.183 -7.450 6.552 1.00 91.06 87 ALA A O 1
ATOM 663 N N . GLU A 1 88 ? 2.254 -7.595 5.743 1.00 90.31 88 GLU A N 1
ATOM 664 C CA . GLU A 1 88 ? 2.753 -6.470 6.535 1.00 90.31 88 GLU A CA 1
ATOM 665 C C . GLU A 1 88 ? 2.267 -5.129 5.965 1.00 90.31 88 GLU A C 1
ATOM 667 O O . GLU A 1 88 ? 1.781 -4.267 6.703 1.00 90.31 88 GLU A O 1
ATOM 672 N N . VAL A 1 89 ? 2.314 -4.977 4.639 1.00 91.69 89 VAL A N 1
ATOM 673 C CA . VAL A 1 89 ? 1.790 -3.804 3.928 1.00 91.69 89 VAL A CA 1
ATOM 674 C C . VAL A 1 89 ? 0.276 -3.680 4.108 1.00 91.69 89 VAL A C 1
ATOM 676 O O . VAL A 1 89 ? -0.212 -2.580 4.385 1.00 91.69 89 VAL A O 1
ATOM 679 N N . SER A 1 90 ? -0.475 -4.780 4.015 1.00 91.88 90 SER A N 1
ATOM 680 C CA . SER A 1 90 ? -1.931 -4.775 4.198 1.00 91.88 90 SER A CA 1
ATOM 681 C C . SER A 1 90 ? -2.330 -4.311 5.603 1.00 91.88 90 SER A C 1
ATOM 683 O O . SER A 1 90 ? -3.170 -3.417 5.745 1.00 91.88 90 SER A O 1
ATOM 685 N N . GLN A 1 91 ? -1.661 -4.816 6.645 1.00 90.94 91 GLN A N 1
ATOM 686 C CA . GLN A 1 91 ? -1.864 -4.389 8.033 1.00 90.94 91 GLN A CA 1
ATOM 687 C C . GLN A 1 91 ? -1.525 -2.908 8.256 1.00 90.94 91 GLN A C 1
ATOM 689 O O . GLN A 1 91 ? -2.251 -2.204 8.971 1.00 90.94 91 GLN A O 1
ATOM 694 N N . GLN A 1 92 ? -0.447 -2.407 7.641 1.00 90.44 92 GLN A N 1
ATOM 695 C CA . GLN A 1 92 ? -0.100 -0.986 7.723 1.00 90.44 92 GLN A CA 1
ATOM 696 C C . GLN A 1 92 ? -1.172 -0.101 7.083 1.00 90.44 92 GLN A C 1
ATOM 698 O O . GLN A 1 92 ? -1.602 0.880 7.694 1.00 90.44 92 GLN A O 1
ATOM 703 N N . LEU A 1 93 ? -1.637 -0.454 5.883 1.00 90.75 93 LEU A N 1
ATOM 704 C CA . LEU A 1 93 ? -2.693 0.281 5.184 1.00 90.75 93 LEU A CA 1
ATOM 705 C C . LEU A 1 93 ? -3.998 0.281 5.986 1.00 90.75 93 LEU A C 1
ATOM 707 O O . LEU A 1 93 ? -4.624 1.331 6.145 1.00 90.75 93 LEU A O 1
ATOM 711 N N . GLN A 1 94 ? -4.369 -0.865 6.560 1.00 89.75 94 GLN A N 1
ATOM 712 C CA . GLN A 1 94 ? -5.549 -0.968 7.411 1.00 89.75 94 GLN A CA 1
ATOM 713 C C . GLN A 1 94 ? -5.432 -0.083 8.660 1.00 89.75 94 GLN A C 1
ATOM 715 O O . GLN A 1 94 ? -6.373 0.638 8.989 1.00 89.75 94 GLN A O 1
ATOM 720 N N . SER A 1 95 ? -4.274 -0.075 9.328 1.00 88.56 95 SER A N 1
ATOM 721 C CA . SER A 1 95 ? -4.038 0.784 10.498 1.00 88.56 95 SER A CA 1
ATOM 722 C C . SER A 1 95 ? -4.188 2.268 10.150 1.00 88.56 95 SER A C 1
ATOM 724 O O . SER A 1 95 ? -4.850 3.015 10.872 1.00 88.56 95 SER A O 1
ATOM 726 N N . LEU A 1 96 ? -3.642 2.702 9.007 1.00 88.12 96 LEU A N 1
ATOM 727 C CA . LEU A 1 96 ? -3.804 4.076 8.516 1.00 88.12 96 LEU A CA 1
ATOM 728 C C . LEU A 1 96 ? -5.280 4.407 8.245 1.00 88.12 96 LEU A C 1
ATOM 730 O O . LEU A 1 96 ? -5.757 5.482 8.620 1.00 88.12 96 LEU A O 1
ATOM 734 N N . PHE A 1 97 ? -6.022 3.478 7.638 1.00 87.31 97 PHE A N 1
ATOM 735 C CA . PHE A 1 97 ? -7.449 3.656 7.375 1.00 87.31 97 PHE A CA 1
ATOM 736 C C . PHE A 1 97 ? -8.274 3.713 8.670 1.00 87.31 97 PHE A C 1
ATOM 738 O O . PHE A 1 97 ? -9.179 4.539 8.790 1.00 87.31 97 PHE A O 1
ATOM 745 N N . ALA A 1 98 ? -7.930 2.911 9.680 1.00 86.94 98 ALA A N 1
ATOM 746 C CA . ALA A 1 98 ? -8.584 2.935 10.985 1.00 86.94 98 ALA A CA 1
ATOM 747 C C . ALA A 1 98 ? -8.445 4.306 11.671 1.00 86.94 98 ALA A C 1
ATOM 749 O O . ALA A 1 98 ? -9.443 4.861 12.136 1.00 86.94 98 ALA A O 1
ATOM 750 N N . HIS A 1 99 ? -7.251 4.911 11.654 1.00 84.44 99 HIS A N 1
ATOM 751 C CA . HIS A 1 99 ? -7.049 6.276 12.164 1.00 84.44 99 HIS A CA 1
ATOM 752 C C . HIS A 1 99 ? -7.848 7.323 11.373 1.00 84.44 99 HIS A C 1
ATOM 754 O O . HIS A 1 99 ? -8.378 8.274 11.955 1.00 84.44 99 HIS A O 1
ATOM 760 N N . CYS A 1 100 ? -7.988 7.133 10.055 1.00 84.06 100 CYS A N 1
ATOM 761 C CA . CYS A 1 100 ? -8.832 7.977 9.209 1.00 84.06 100 CYS A CA 1
ATOM 762 C C . CYS A 1 100 ? -10.317 7.887 9.613 1.00 84.06 100 CYS A C 1
ATOM 764 O O . CYS A 1 100 ? -10.985 8.921 9.691 1.00 84.06 100 CYS A O 1
ATOM 766 N N . GLN A 1 101 ? -10.821 6.686 9.926 1.00 81.69 101 GLN A N 1
ATOM 767 C CA . GLN A 1 101 ? -12.207 6.472 10.371 1.00 81.69 101 GLN A CA 1
ATOM 768 C C . GLN A 1 101 ? -12.479 7.019 11.777 1.00 81.69 101 GLN A C 1
ATOM 770 O O . GLN A 1 101 ? -13.562 7.545 12.034 1.00 81.69 101 GLN A O 1
ATOM 775 N N . LEU A 1 102 ? -11.496 6.942 12.678 1.00 82.56 102 LEU A N 1
ATOM 776 C CA . LEU A 1 102 ? -11.587 7.505 14.029 1.00 82.56 102 LEU A CA 1
ATOM 777 C C . LEU A 1 102 ? -11.517 9.042 14.048 1.00 82.56 102 LEU A C 1
ATOM 779 O O . LEU A 1 102 ? -11.826 9.659 15.067 1.00 82.56 102 LEU A O 1
ATOM 783 N N . GLY A 1 103 ? -11.135 9.674 12.932 1.00 77.56 103 GLY A N 1
ATOM 784 C CA . GLY A 1 103 ? -10.945 11.123 12.852 1.00 77.56 103 GLY A CA 1
ATOM 785 C C . GLY A 1 103 ? -9.671 11.602 13.554 1.00 77.56 103 GLY A C 1
ATOM 786 O O . GLY A 1 103 ? -9.544 12.785 13.870 1.00 77.56 103 GLY A O 1
ATOM 787 N N . GLU A 1 104 ? -8.711 10.707 13.787 1.00 81.19 104 GLU A N 1
ATOM 788 C CA . GLU A 1 104 ? -7.435 11.007 14.438 1.00 81.19 104 GLU A CA 1
ATOM 789 C C . GLU A 1 104 ? -6.412 11.548 13.426 1.00 81.19 104 GLU A C 1
ATOM 791 O O . GLU A 1 104 ? -5.324 11.001 13.247 1.00 81.19 104 GLU A O 1
ATOM 796 N N . GLY A 1 105 ? -6.750 12.662 12.768 1.00 79.88 105 GLY A N 1
ATOM 797 C CA . GLY A 1 105 ? -5.868 13.367 11.829 1.00 79.88 105 GLY A CA 1
ATOM 798 C C . GLY A 1 105 ? -4.416 13.551 12.308 1.00 79.88 105 GLY A C 1
ATOM 799 O O . GLY A 1 105 ? -3.507 13.210 11.551 1.00 79.88 105 GLY A O 1
ATOM 800 N N . PRO A 1 106 ? -4.144 14.019 13.547 1.00 82.38 106 PRO A N 1
ATOM 801 C CA . PRO A 1 106 ? -2.766 14.189 14.015 1.00 82.38 106 PRO A CA 1
ATOM 802 C C . PRO A 1 106 ? -2.009 12.865 14.190 1.00 82.38 106 PRO A C 1
ATOM 804 O O . PRO A 1 106 ? -0.823 12.809 13.871 1.00 82.38 106 PRO A O 1
ATOM 807 N N . ALA A 1 107 ? -2.672 11.795 14.642 1.00 83.31 107 ALA A N 1
ATOM 808 C CA . ALA A 1 107 ? -2.037 10.483 14.786 1.00 83.31 107 ALA A CA 1
ATOM 809 C C . ALA A 1 107 ? -1.697 9.881 13.415 1.00 83.31 107 ALA A C 1
ATOM 811 O O . ALA A 1 107 ? -0.599 9.360 13.216 1.00 83.31 107 ALA A O 1
ATOM 812 N N . LEU A 1 108 ? -2.610 10.028 12.448 1.00 84.75 108 LEU A N 1
ATOM 813 C CA . LEU A 1 108 ? -2.392 9.628 11.061 1.00 84.75 108 LEU A CA 1
ATOM 814 C C . LEU A 1 108 ? -1.220 10.401 10.438 1.00 84.75 108 LEU A C 1
ATOM 816 O O . LEU A 1 108 ? -0.314 9.794 9.871 1.00 84.75 108 LEU A O 1
ATOM 820 N N . ALA A 1 109 ? -1.189 11.726 10.599 1.00 85.38 109 ALA A N 1
ATOM 821 C CA . ALA A 1 109 ? -0.098 12.566 10.110 1.00 85.38 109 ALA A CA 1
ATOM 822 C C . ALA A 1 109 ? 1.257 12.180 10.726 1.00 85.38 109 ALA A C 1
ATOM 824 O O . ALA A 1 109 ? 2.257 12.103 10.013 1.00 85.38 109 ALA A O 1
ATOM 825 N N . GLU A 1 110 ? 1.301 11.885 12.028 1.00 87.00 110 GLU A N 1
ATOM 826 C CA . GLU A 1 110 ? 2.524 11.430 12.692 1.00 87.00 110 GLU A CA 1
ATOM 827 C C . GLU A 1 110 ? 2.978 10.052 12.187 1.00 87.00 110 GLU A C 1
ATOM 829 O O . GLU A 1 110 ? 4.167 9.846 11.931 1.00 87.00 110 GLU A O 1
ATOM 834 N N . ALA A 1 111 ? 2.048 9.113 11.984 1.00 84.88 111 ALA A N 1
ATOM 835 C CA . ALA A 1 111 ? 2.356 7.805 11.410 1.00 84.88 111 ALA A CA 1
ATOM 836 C C . ALA A 1 111 ? 2.960 7.934 10.001 1.00 84.88 111 ALA A C 1
ATOM 838 O O . ALA A 1 111 ? 3.986 7.316 9.713 1.00 84.88 111 ALA A O 1
ATOM 839 N N . ILE A 1 112 ? 2.390 8.800 9.159 1.00 86.38 112 ILE A N 1
ATOM 840 C CA . ILE A 1 112 ? 2.905 9.098 7.814 1.00 86.38 112 ILE A CA 1
ATOM 841 C C . ILE A 1 112 ? 4.288 9.748 7.888 1.00 86.38 112 ILE A C 1
ATOM 843 O O . ILE A 1 112 ? 5.192 9.367 7.141 1.00 86.38 112 ILE A O 1
ATOM 847 N N . ALA A 1 113 ? 4.481 10.708 8.796 1.00 87.06 113 ALA A N 1
ATOM 848 C CA . ALA A 1 113 ? 5.769 11.366 8.992 1.00 87.06 113 ALA A CA 1
ATOM 849 C C . ALA A 1 113 ? 6.850 10.359 9.412 1.00 87.06 113 ALA A C 1
ATOM 851 O O . ALA A 1 113 ? 7.954 10.379 8.871 1.00 87.06 113 ALA A O 1
ATOM 852 N N . ARG A 1 114 ? 6.516 9.429 10.312 1.00 85.38 114 ARG A N 1
ATOM 853 C CA . ARG A 1 114 ? 7.409 8.357 10.765 1.00 85.38 114 ARG A CA 1
ATOM 854 C C . ARG A 1 114 ? 7.768 7.385 9.638 1.00 85.38 114 ARG A C 1
ATOM 856 O O . ARG A 1 114 ? 8.947 7.078 9.477 1.00 85.38 114 ARG A O 1
ATOM 863 N N . LEU A 1 115 ? 6.793 6.967 8.827 1.00 83.19 115 LEU A N 1
ATOM 864 C CA . LEU A 1 115 ? 7.028 6.137 7.637 1.00 83.19 115 LEU A CA 1
ATOM 865 C C . LEU A 1 115 ? 7.942 6.848 6.628 1.00 83.19 115 LEU A C 1
ATOM 867 O O . LEU A 1 115 ? 8.916 6.274 6.147 1.00 83.19 115 LEU A O 1
ATOM 871 N N . THR A 1 116 ? 7.679 8.128 6.363 1.00 81.12 116 THR A N 1
ATOM 872 C CA . THR A 1 116 ? 8.465 8.949 5.426 1.00 81.12 116 THR A CA 1
ATOM 873 C C . THR A 1 116 ? 9.886 9.209 5.934 1.00 81.12 116 THR A C 1
ATOM 875 O O . THR A 1 116 ? 10.835 9.266 5.154 1.00 81.12 116 THR A O 1
ATOM 878 N N . HIS A 1 117 ? 10.060 9.370 7.244 1.00 80.12 117 HIS A N 1
ATOM 879 C CA . HIS A 1 117 ? 11.375 9.519 7.858 1.00 80.12 117 HIS A CA 1
ATOM 880 C C . HIS A 1 117 ? 12.192 8.226 7.744 1.00 80.12 117 HIS A C 1
ATOM 882 O O . HIS A 1 117 ? 13.339 8.263 7.308 1.00 80.12 117 HIS A O 1
ATOM 888 N N . TRP A 1 118 ? 11.590 7.073 8.054 1.00 75.88 118 TRP A N 1
ATOM 889 C CA . TRP A 1 118 ? 12.263 5.777 7.927 1.00 75.88 118 TRP A CA 1
ATOM 890 C C . TRP A 1 118 ? 12.652 5.468 6.472 1.00 75.88 118 TRP A C 1
ATOM 892 O O . TRP A 1 118 ? 13.771 5.039 6.206 1.00 75.88 118 TRP A O 1
ATOM 902 N N . GLN A 1 119 ? 11.777 5.800 5.521 1.00 68.38 119 GLN A N 1
ATOM 903 C CA . GLN A 1 119 ? 12.051 5.762 4.080 1.00 68.38 119 GLN A CA 1
ATOM 904 C C . GLN A 1 119 ? 13.302 6.551 3.674 1.00 68.38 119 GLN A C 1
ATOM 906 O O . GLN A 1 119 ? 14.114 6.066 2.888 1.00 68.38 119 GLN A O 1
ATOM 911 N N . GLN A 1 120 ? 13.478 7.766 4.201 1.00 66.94 120 GLN A N 1
ATOM 912 C CA . GLN A 1 120 ? 14.651 8.584 3.886 1.00 66.94 120 GLN A CA 1
ATOM 913 C C . GLN A 1 120 ? 15.938 7.966 4.427 1.00 66.94 120 GLN A C 1
ATOM 915 O O . GLN A 1 120 ? 16.944 7.972 3.724 1.00 66.94 120 GLN A O 1
ATOM 920 N N . GLU A 1 121 ? 15.908 7.400 5.630 1.00 65.25 121 GLU A N 1
ATOM 921 C CA . GLU A 1 121 ? 17.079 6.763 6.238 1.00 65.25 121 GLU A CA 1
ATOM 922 C C . GLU A 1 121 ? 17.471 5.469 5.505 1.00 65.25 121 GLU A C 1
ATOM 924 O O . GLU A 1 121 ? 18.645 5.255 5.199 1.00 65.25 121 GLU A O 1
ATOM 929 N N . VAL A 1 122 ? 16.493 4.642 5.125 1.00 62.12 122 VAL A N 1
ATOM 930 C CA . VAL A 1 122 ? 16.736 3.395 4.379 1.00 62.12 122 VAL A CA 1
ATOM 931 C C . VAL A 1 122 ? 17.139 3.668 2.926 1.00 62.12 122 VAL A C 1
ATOM 933 O O . VAL A 1 122 ? 18.093 3.067 2.428 1.00 62.12 122 VAL A O 1
ATOM 936 N N . GLY A 1 123 ? 16.512 4.643 2.263 1.00 54.66 123 GLY A N 1
ATOM 937 C CA . GLY A 1 123 ? 16.911 5.096 0.926 1.00 54.66 123 GLY A CA 1
ATOM 938 C C . GLY A 1 123 ? 18.291 5.771 0.898 1.00 54.66 123 GLY A C 1
ATOM 939 O O . GLY A 1 123 ? 19.056 5.599 -0.059 1.00 54.66 123 GLY A O 1
ATOM 940 N N . ARG A 1 124 ? 18.667 6.487 1.969 1.00 49.09 124 ARG A N 1
ATOM 941 C CA . ARG A 1 124 ? 20.018 7.046 2.155 1.00 49.09 124 ARG A CA 1
ATOM 942 C C . ARG A 1 124 ? 21.067 5.966 2.388 1.00 49.09 124 ARG A C 1
ATOM 944 O O . ARG A 1 124 ? 22.185 6.127 1.903 1.00 49.09 124 ARG A O 1
ATOM 951 N N . ALA A 1 125 ? 20.734 4.880 3.081 1.00 49.16 125 ALA A N 1
ATOM 952 C CA . ALA A 1 125 ? 21.636 3.740 3.235 1.00 49.16 125 ALA A CA 1
ATOM 953 C C . ALA A 1 125 ? 21.867 3.010 1.896 1.00 49.16 125 ALA A C 1
ATOM 955 O O . ALA A 1 125 ? 23.004 2.661 1.586 1.00 49.16 125 ALA A O 1
ATOM 956 N N . ALA A 1 126 ? 20.832 2.869 1.059 1.00 48.53 126 ALA A N 1
ATOM 957 C CA . ALA A 1 126 ? 20.950 2.282 -0.281 1.00 48.53 126 ALA A CA 1
ATOM 958 C C . ALA A 1 126 ? 21.760 3.163 -1.261 1.00 48.53 126 ALA A C 1
ATOM 960 O O . ALA A 1 126 ? 22.523 2.651 -2.080 1.00 48.53 126 ALA A O 1
ATOM 961 N N . THR A 1 127 ? 21.663 4.494 -1.143 1.00 40.47 127 THR A N 1
ATOM 962 C CA . THR A 1 127 ? 22.423 5.451 -1.979 1.00 40.47 127 THR A CA 1
ATOM 963 C C . THR A 1 127 ? 23.886 5.617 -1.536 1.00 40.47 127 THR A C 1
ATOM 965 O O . THR A 1 127 ? 24.736 6.001 -2.339 1.00 40.47 127 THR A O 1
ATOM 968 N N . GLN A 1 128 ? 24.230 5.285 -0.287 1.00 43.38 128 GLN A N 1
ATOM 969 C CA . GLN A 1 128 ? 25.595 5.417 0.248 1.00 43.38 128 GLN A CA 1
ATOM 970 C C . GLN A 1 128 ? 26.566 4.290 -0.156 1.00 43.38 128 GLN A C 1
ATOM 972 O O . GLN A 1 128 ? 27.710 4.274 0.295 1.00 43.38 128 GLN A O 1
ATOM 977 N N . ALA A 1 129 ? 26.190 3.402 -1.083 1.00 46.44 129 ALA A N 1
ATOM 978 C CA . ALA A 1 129 ? 27.119 2.453 -1.708 1.00 46.44 129 ALA A CA 1
ATOM 979 C C . ALA A 1 129 ? 27.978 3.063 -2.847 1.00 46.44 129 ALA A C 1
ATOM 981 O O . ALA A 1 129 ? 28.531 2.330 -3.669 1.00 46.44 129 ALA A O 1
ATOM 982 N N . ARG A 1 130 ? 28.138 4.397 -2.906 1.00 41.66 130 ARG A N 1
ATOM 983 C CA . ARG A 1 130 ? 29.212 5.088 -3.652 1.00 41.66 130 ARG A CA 1
ATOM 984 C C . ARG A 1 130 ? 29.710 6.293 -2.835 1.00 41.66 130 ARG A C 1
ATOM 986 O O . ARG A 1 130 ? 28.889 7.131 -2.473 1.00 41.66 130 ARG A O 1
ATOM 993 N N . PRO A 1 131 ? 31.021 6.427 -2.555 1.00 45.59 131 PRO A N 1
ATOM 994 C CA . PRO A 1 131 ? 31.528 7.572 -1.818 1.00 45.59 131 PRO A CA 1
ATOM 995 C C . PRO A 1 131 ? 31.695 8.753 -2.778 1.00 45.59 131 PRO A C 1
ATOM 997 O O . PRO A 1 131 ? 32.478 8.685 -3.725 1.00 45.59 131 PRO A O 1
ATOM 1000 N N . ALA A 1 132 ? 30.977 9.840 -2.526 1.00 45.00 132 ALA A N 1
ATOM 1001 C CA . ALA A 1 132 ? 31.401 11.175 -2.921 1.00 45.00 132 ALA A CA 1
ATOM 1002 C C . ALA A 1 132 ? 30.784 12.185 -1.949 1.00 45.00 132 ALA A C 1
ATOM 1004 O O . ALA A 1 132 ? 29.568 12.323 -1.866 1.00 45.00 132 ALA A O 1
ATOM 1005 N N . GLU A 1 133 ? 31.686 12.788 -1.182 1.00 50.34 133 GLU A N 1
ATOM 1006 C CA . GLU A 1 133 ? 31.567 13.951 -0.310 1.00 50.34 133 GLU A CA 1
ATOM 1007 C C . GLU A 1 133 ? 30.344 14.865 -0.456 1.00 50.34 133 GLU A C 1
ATOM 1009 O O . GLU A 1 133 ? 29.961 15.272 -1.551 1.00 50.34 133 GLU A O 1
ATOM 1014 N N . GLY A 1 134 ? 29.927 15.382 0.704 1.00 48.19 134 GLY A N 1
ATOM 1015 C CA . GLY A 1 134 ? 29.727 16.823 0.823 1.00 48.19 134 GLY A CA 1
ATOM 1016 C C . GLY A 1 134 ? 28.336 17.250 1.260 1.00 48.19 134 GLY A C 1
ATOM 1017 O O . GLY A 1 134 ? 27.576 17.786 0.465 1.00 48.19 134 GLY A O 1
ATOM 1018 N N . SER A 1 135 ? 28.032 17.104 2.549 1.00 46.50 135 SER A N 1
ATOM 1019 C CA . SER A 1 135 ? 27.235 18.114 3.254 1.00 46.50 135 SER A CA 1
ATOM 1020 C C . SER A 1 135 ? 27.469 17.958 4.754 1.00 46.50 135 SER A C 1
ATOM 1022 O O . SER A 1 135 ? 26.699 17.313 5.461 1.00 46.50 135 SER A O 1
ATOM 1024 N N . SER A 1 136 ? 28.613 18.468 5.214 1.00 43.41 136 SER A N 1
ATOM 1025 C CA . SER A 1 136 ? 28.860 18.698 6.634 1.00 43.41 136 SER A CA 1
ATOM 1026 C C . SER A 1 136 ? 28.813 20.199 6.862 1.00 43.41 136 SER A C 1
ATOM 1028 O O . SER A 1 136 ? 29.450 20.960 6.137 1.00 43.41 136 SER A O 1
ATOM 1030 N N . SER A 1 137 ? 27.985 20.555 7.832 1.00 46.00 137 SER A N 1
ATOM 1031 C CA . SER A 1 137 ? 27.580 21.869 8.305 1.00 46.00 137 SER A CA 1
ATOM 1032 C C . SER A 1 137 ? 28.688 22.923 8.306 1.00 46.00 137 SER A C 1
ATOM 1034 O O . SER A 1 137 ? 29.812 22.660 8.724 1.00 46.00 137 SER A O 1
ATOM 1036 N N . GLU A 1 138 ? 28.331 24.127 7.864 1.00 46.62 138 GLU A N 1
ATOM 1037 C CA . GLU A 1 138 ? 29.142 25.339 7.960 1.00 46.62 138 GLU A CA 1
ATOM 1038 C C . GLU A 1 138 ? 29.399 25.671 9.442 1.00 46.62 138 GLU A C 1
ATOM 1040 O O . GLU A 1 138 ? 28.485 26.069 10.163 1.00 46.62 138 GLU A O 1
ATOM 1045 N N . GLU A 1 139 ? 30.640 25.498 9.900 1.00 44.41 139 GLU A N 1
ATOM 1046 C CA . GLU A 1 139 ? 31.148 26.094 11.137 1.00 44.41 139 GLU A CA 1
ATOM 1047 C C . GLU A 1 139 ? 32.221 27.120 10.758 1.00 44.41 139 GLU A C 1
ATOM 1049 O O . GLU A 1 139 ? 33.223 26.809 10.114 1.00 44.41 139 GLU A O 1
ATOM 1054 N N . GLU A 1 140 ? 31.930 28.374 11.094 1.00 43.47 140 GLU A N 1
ATOM 1055 C CA . GLU A 1 140 ? 32.715 29.566 10.790 1.00 43.47 140 GLU A CA 1
ATOM 1056 C C . GLU A 1 140 ? 33.988 29.601 11.658 1.00 43.47 140 GLU A C 1
ATOM 1058 O O . GLU A 1 140 ? 33.936 29.476 12.882 1.00 43.47 140 GLU A O 1
ATOM 1063 N N . GLU A 1 141 ? 35.142 29.722 11.000 1.00 44.69 141 GLU A N 1
ATOM 1064 C CA . GLU A 1 141 ? 36.481 29.708 11.594 1.00 44.69 141 GLU A CA 1
ATOM 1065 C C . GLU A 1 141 ? 36.940 31.125 11.972 1.00 44.69 141 GLU A C 1
ATOM 1067 O O . GLU A 1 141 ? 36.950 32.020 11.128 1.00 44.69 141 GLU A O 1
ATOM 1072 N N . GLU A 1 142 ? 37.432 31.314 13.204 1.00 40.81 142 GLU A N 1
ATOM 1073 C CA . GLU A 1 142 ? 38.334 32.429 13.518 1.00 40.81 142 GLU A CA 1
ATOM 1074 C C . GLU A 1 142 ? 39.624 31.937 14.202 1.00 40.81 142 GLU A C 1
ATOM 1076 O O . GLU A 1 142 ? 39.635 31.374 15.298 1.00 40.81 142 GLU A O 1
ATOM 1081 N N . ARG A 1 143 ? 40.725 32.155 13.479 1.00 48.28 143 ARG A N 1
ATOM 1082 C CA . ARG A 1 143 ? 42.134 31.843 13.760 1.00 48.28 143 ARG A CA 1
ATOM 1083 C C . ARG A 1 143 ? 42.706 32.791 14.827 1.00 48.28 143 ARG A C 1
ATOM 1085 O O . ARG A 1 143 ? 42.349 33.967 14.849 1.00 48.28 143 ARG A O 1
ATOM 1092 N N . PRO A 1 144 ? 43.746 32.373 15.566 1.00 46.56 144 PRO A N 1
ATOM 1093 C CA . PRO A 1 144 ? 44.972 33.160 15.433 1.00 46.56 144 PRO A CA 1
ATOM 1094 C C . PRO A 1 144 ? 46.247 32.329 15.262 1.00 46.56 144 PRO A C 1
ATOM 1096 O O . PRO A 1 144 ? 46.356 31.164 15.635 1.00 46.56 144 PRO A O 1
ATOM 1099 N N . GLU A 1 145 ? 47.194 32.999 14.613 1.00 48.66 145 GLU A N 1
ATOM 1100 C CA . GLU A 1 145 ? 48.581 32.621 14.358 1.00 48.66 145 GLU A CA 1
ATOM 1101 C C . GLU A 1 145 ? 49.359 32.324 15.638 1.00 48.66 145 GLU A C 1
ATOM 1103 O O . GLU A 1 145 ? 49.069 32.917 16.666 1.00 48.66 145 GLU A O 1
ATOM 1108 N N . GLU A 1 146 ? 50.389 31.475 15.544 1.00 42.84 146 GLU A N 1
ATOM 1109 C CA . GLU A 1 146 ? 51.777 31.863 15.849 1.00 42.84 146 GLU A CA 1
ATOM 1110 C C . GLU A 1 146 ? 52.758 30.700 15.577 1.00 42.84 146 GLU A C 1
ATOM 1112 O O . GLU A 1 146 ? 52.550 29.551 15.962 1.00 42.84 146 GLU A O 1
ATOM 1117 N N . VAL A 1 147 ? 53.842 31.016 14.863 1.00 51.88 147 VAL A N 1
ATOM 1118 C CA . VAL A 1 147 ? 55.033 30.172 14.639 1.00 51.88 147 VAL A CA 1
ATOM 1119 C C . VAL A 1 147 ? 56.023 30.406 15.792 1.00 51.88 147 VAL A C 1
ATOM 1121 O O . VAL A 1 147 ? 56.052 31.525 16.309 1.00 51.88 147 VAL A O 1
ATOM 1124 N N . PRO A 1 148 ? 56.880 29.442 16.199 1.00 44.81 148 PRO A N 1
ATOM 1125 C CA . PRO A 1 148 ? 58.195 29.332 15.554 1.00 44.81 148 PRO A CA 1
ATOM 1126 C C . PRO A 1 148 ? 58.857 27.931 15.612 1.00 44.81 148 PRO A C 1
ATOM 1128 O O . PRO A 1 148 ? 58.287 26.927 16.025 1.00 44.81 148 PRO A O 1
ATOM 1131 N N . ALA A 1 149 ? 60.094 27.903 15.116 1.00 39.75 149 ALA A N 1
ATOM 1132 C CA . ALA A 1 149 ? 60.867 26.777 14.617 1.00 39.75 149 ALA A CA 1
ATOM 1133 C C . ALA A 1 149 ? 61.764 26.025 15.630 1.00 39.75 149 ALA A C 1
ATOM 1135 O O . ALA A 1 149 ? 62.118 26.541 16.683 1.00 39.75 149 ALA A O 1
ATOM 1136 N N . ALA A 1 150 ? 62.257 24.877 15.138 1.00 43.12 150 ALA A N 1
ATOM 1137 C CA . ALA A 1 150 ? 63.561 24.237 15.374 1.00 43.12 150 ALA A CA 1
ATOM 1138 C C . ALA A 1 150 ? 63.890 23.627 16.754 1.00 43.12 150 ALA A C 1
ATOM 1140 O O . ALA A 1 150 ? 63.970 24.303 17.772 1.00 43.12 150 ALA A O 1
ATOM 1141 N N . GLY A 1 151 ? 64.275 22.344 16.731 1.00 37.47 151 GLY A N 1
ATOM 1142 C CA . GLY A 1 151 ? 64.993 21.697 17.830 1.00 37.47 151 GLY A CA 1
ATOM 1143 C C . GLY A 1 151 ? 65.243 20.205 17.605 1.00 37.47 151 GLY A C 1
ATOM 1144 O O . GLY A 1 151 ? 64.393 19.378 17.906 1.00 37.47 151 GLY A O 1
ATOM 1145 N N . SER A 1 152 ? 66.424 19.860 17.086 1.00 44.19 152 SER A N 1
ATOM 1146 C CA . SER A 1 152 ? 66.983 18.502 17.063 1.00 44.19 152 SER A CA 1
ATOM 1147 C C . SER A 1 152 ? 67.139 17.916 18.469 1.00 44.19 152 SER A C 1
ATOM 1149 O O . SER A 1 152 ? 67.751 18.580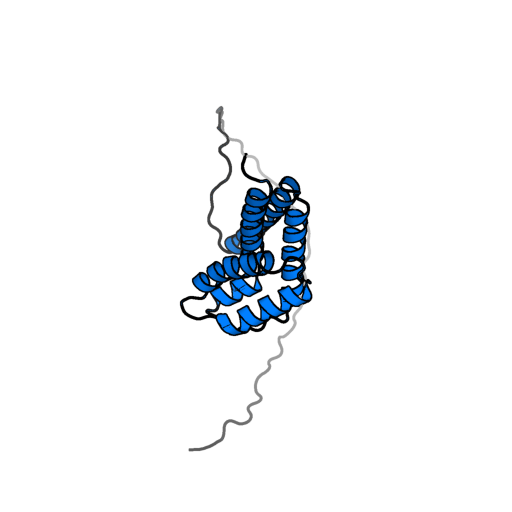 19.300 1.00 44.19 152 SER A O 1
ATOM 1151 N N . GLN A 1 153 ? 66.796 16.640 18.691 1.00 40.12 153 GLN A N 1
ATOM 1152 C CA . GLN A 1 153 ? 67.679 15.719 19.429 1.00 40.12 153 GLN A CA 1
ATOM 1153 C C . GLN A 1 153 ? 67.308 14.243 19.221 1.00 40.12 153 GLN A C 1
ATOM 1155 O O . GLN A 1 153 ? 66.175 13.889 18.921 1.00 40.12 153 GLN A O 1
ATOM 1160 N N . ALA A 1 154 ? 68.334 13.408 19.338 1.00 36.50 154 ALA A N 1
ATOM 1161 C CA . ALA A 1 154 ? 68.430 12.032 18.903 1.00 36.50 154 ALA A CA 1
ATOM 1162 C C . ALA A 1 154 ? 68.154 10.991 20.005 1.00 36.50 154 ALA A C 1
ATOM 1164 O O . ALA A 1 154 ? 68.566 11.179 21.145 1.00 36.50 154 ALA A O 1
ATOM 1165 N N . GLY A 1 155 ? 67.620 9.843 19.562 1.00 35.28 155 GLY A N 1
ATOM 1166 C CA . GLY A 1 155 ? 67.798 8.485 20.110 1.00 35.28 155 GLY A CA 1
ATOM 1167 C C . GLY A 1 155 ? 67.052 8.121 21.407 1.00 35.28 155 GLY A C 1
ATOM 1168 O O . GLY A 1 155 ? 66.523 9.007 22.070 1.00 35.28 155 GLY A O 1
ATOM 1169 N N . PRO A 1 156 ? 67.061 6.835 21.833 1.00 50.38 156 PRO A N 1
ATOM 1170 C CA . PRO A 1 156 ? 67.491 5.610 21.135 1.00 50.38 156 PRO A CA 1
ATOM 1171 C C . PRO A 1 156 ? 66.473 4.426 21.217 1.00 50.38 156 PRO A C 1
ATOM 1173 O O . PRO A 1 156 ? 65.567 4.408 22.044 1.00 50.38 156 PRO A O 1
ATOM 1176 N N . ALA A 1 157 ? 66.658 3.397 20.372 1.00 48.00 157 ALA A N 1
ATOM 1177 C CA . ALA A 1 157 ? 66.198 2.002 20.595 1.00 48.00 157 ALA A CA 1
ATOM 1178 C C . ALA A 1 157 ? 66.997 1.361 21.772 1.00 48.00 157 ALA A C 1
ATOM 1180 O O . ALA A 1 157 ? 67.944 2.031 22.197 1.00 48.00 157 ALA A O 1
ATOM 1181 N N . PRO A 1 158 ? 66.794 0.109 22.283 1.00 58.75 158 PRO A N 1
ATOM 1182 C CA . PRO A 1 158 ? 66.166 -1.121 21.728 1.00 58.75 158 PRO A CA 1
ATOM 1183 C C . PRO A 1 158 ? 65.459 -1.953 22.864 1.00 58.75 158 PRO A C 1
ATOM 1185 O O . PRO A 1 158 ? 64.779 -1.313 23.662 1.00 58.75 158 PRO A O 1
ATOM 1188 N N . PRO A 1 159 ? 65.669 -3.275 23.131 1.00 56.41 159 PRO A N 1
ATOM 1189 C CA . PRO A 1 159 ? 65.864 -4.495 22.312 1.00 56.41 159 PRO A CA 1
ATOM 1190 C C . PRO A 1 159 ? 64.995 -5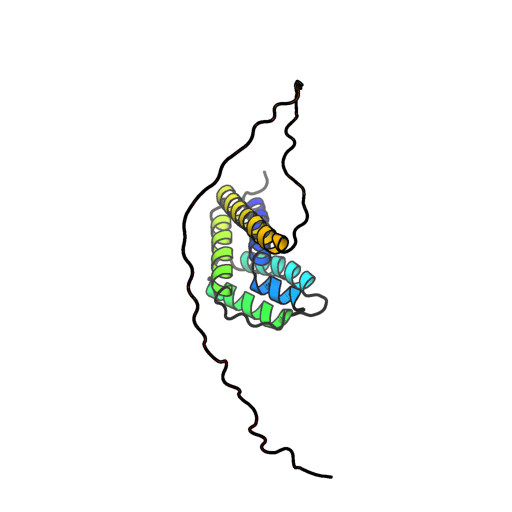.705 22.768 1.00 56.41 159 PRO A C 1
ATOM 1192 O O . PRO A 1 159 ? 64.816 -5.903 23.961 1.00 56.41 159 PRO A O 1
ATOM 1195 N N . TRP A 1 160 ? 64.590 -6.598 21.858 1.00 45.91 160 TRP A N 1
ATOM 1196 C CA . TRP A 1 160 ? 64.661 -8.081 21.978 1.00 45.91 160 TRP A CA 1
ATOM 1197 C C . TRP A 1 160 ? 63.946 -8.693 20.755 1.00 45.91 160 TRP A C 1
ATOM 1199 O O . TRP A 1 160 ? 62.880 -8.231 20.374 1.00 45.91 160 TRP A O 1
ATOM 1209 N N . GLY A 1 161 ? 64.572 -9.547 19.935 1.00 35.56 161 GLY A N 1
ATOM 1210 C CA . GLY A 1 161 ? 64.921 -10.943 20.243 1.00 35.56 161 GLY A CA 1
ATOM 1211 C C . GLY A 1 161 ? 63.657 -11.795 20.023 1.00 35.56 161 GLY A C 1
ATOM 1212 O O . GLY A 1 161 ? 62.672 -11.574 20.701 1.00 35.56 161 GLY A O 1
ATOM 1213 N N . THR A 1 162 ? 63.552 -12.753 19.100 1.00 48.81 162 THR A N 1
ATOM 1214 C CA . THR A 1 162 ? 64.496 -13.839 18.824 1.00 48.81 162 THR A CA 1
ATOM 1215 C C . THR A 1 162 ? 64.138 -14.515 17.492 1.00 48.81 162 THR A C 1
ATOM 1217 O O . THR A 1 162 ? 62.988 -14.534 17.063 1.00 48.81 162 THR A O 1
ATOM 1220 N N . ARG A 1 163 ? 65.184 -15.042 16.858 1.00 37.81 163 ARG A N 1
ATOM 1221 C CA . ARG A 1 163 ? 65.258 -15.893 15.663 1.00 37.81 163 ARG A CA 1
ATOM 1222 C C . ARG A 1 163 ? 64.505 -17.229 15.840 1.00 37.81 163 ARG A C 1
ATOM 1224 O O . ARG A 1 163 ? 64.228 -17.581 16.979 1.00 37.81 163 ARG A O 1
ATOM 1231 N N . GLU A 1 164 ? 64.256 -17.945 14.731 1.00 40.12 164 GLU A N 1
ATOM 1232 C CA . GLU A 1 164 ? 64.508 -19.396 14.463 1.00 40.12 164 GLU A CA 1
ATOM 1233 C C . GLU A 1 164 ? 63.580 -19.855 13.301 1.00 40.12 164 GLU A C 1
ATOM 1235 O O . GLU A 1 164 ? 62.364 -19.771 13.402 1.00 40.12 164 GLU A O 1
ATOM 1240 N N . VAL A 1 165 ? 64.065 -19.961 12.055 1.00 44.53 165 VAL A N 1
ATOM 1241 C CA . VAL A 1 165 ? 64.456 -21.186 11.306 1.00 44.53 165 VAL A CA 1
ATOM 1242 C C . VAL A 1 165 ? 63.476 -22.373 11.363 1.00 44.53 165 VAL A C 1
ATOM 1244 O O . VAL A 1 165 ? 63.190 -22.906 12.425 1.00 44.53 165 VAL A O 1
ATOM 1247 N N . GLY A 1 166 ? 63.037 -22.863 10.195 1.00 38.69 166 GLY A N 1
ATOM 1248 C CA . GLY A 1 166 ? 62.329 -24.144 10.095 1.00 38.69 166 GLY A CA 1
ATOM 1249 C C . GLY A 1 166 ? 61.748 -24.424 8.710 1.00 38.69 166 GLY A C 1
ATOM 1250 O O . GLY A 1 166 ? 60.713 -23.885 8.345 1.00 38.69 166 GLY A O 1
ATOM 1251 N N . ALA A 1 167 ? 62.439 -25.264 7.941 1.00 45.06 167 ALA A N 1
ATOM 1252 C CA . ALA A 1 167 ? 62.052 -25.755 6.624 1.00 45.06 167 ALA A CA 1
ATOM 1253 C C . ALA A 1 167 ? 60.735 -26.561 6.629 1.00 45.06 167 ALA A C 1
ATOM 1255 O O . ALA A 1 167 ? 60.478 -27.332 7.550 1.00 45.06 167 ALA A O 1
ATOM 1256 N N . GLY A 1 168 ? 59.956 -26.449 5.547 1.00 37.25 168 GLY A N 1
ATOM 1257 C CA . GLY A 1 168 ? 58.775 -27.275 5.288 1.00 37.25 168 GLY A CA 1
ATOM 1258 C C . GLY A 1 168 ? 58.291 -27.118 3.844 1.00 37.25 168 GLY A C 1
ATOM 1259 O O . GLY A 1 168 ? 57.669 -26.127 3.490 1.00 37.25 168 GLY A O 1
ATOM 1260 N N . THR A 1 169 ? 58.644 -28.093 3.016 1.00 52.84 169 THR A N 1
ATOM 1261 C CA . THR A 1 169 ? 58.242 -28.374 1.624 1.00 52.84 169 THR A CA 1
ATOM 1262 C C . THR A 1 169 ? 56.781 -28.059 1.252 1.00 52.84 169 THR A C 1
ATOM 1264 O O . THR A 1 169 ? 55.889 -28.461 1.998 1.00 52.84 169 THR A O 1
ATOM 1267 N N . PRO A 1 170 ? 56.495 -27.509 0.052 1.00 61.47 170 PRO A N 1
ATOM 1268 C CA . PRO A 1 170 ? 55.177 -27.645 -0.567 1.00 61.47 170 PRO A CA 1
ATOM 1269 C C . PRO A 1 170 ? 55.057 -29.016 -1.269 1.00 61.47 170 PRO A C 1
ATOM 1271 O O . PRO A 1 170 ? 55.993 -29.411 -1.971 1.00 61.47 170 PRO A O 1
ATOM 1274 N N . PRO A 1 171 ? 53.948 -29.768 -1.132 1.00 60.44 171 PRO A N 1
ATOM 1275 C CA . PRO A 1 171 ? 53.717 -30.932 -1.979 1.00 60.44 171 PRO A CA 1
ATOM 1276 C C . PRO A 1 171 ? 53.279 -30.498 -3.395 1.00 60.44 171 PRO A C 1
ATOM 1278 O O . PRO A 1 171 ? 52.446 -29.599 -3.530 1.00 60.44 171 PRO A O 1
ATOM 1281 N N . PRO A 1 172 ? 53.796 -31.136 -4.460 1.00 45.25 172 PRO A N 1
ATOM 1282 C CA . PRO A 1 172 ? 53.303 -30.959 -5.821 1.00 45.25 172 PRO A CA 1
ATOM 1283 C C . PRO A 1 172 ? 52.048 -31.816 -6.040 1.00 45.25 172 PRO A C 1
ATOM 1285 O O . PRO A 1 172 ? 52.063 -33.015 -5.779 1.00 45.25 172 PRO A O 1
ATOM 1288 N N . SER A 1 173 ? 50.966 -31.233 -6.557 1.00 38.47 173 SER A N 1
ATOM 1289 C CA . SER A 1 173 ? 49.868 -32.002 -7.161 1.00 38.47 173 SER A CA 1
ATOM 1290 C C . SER A 1 173 ? 49.898 -31.772 -8.666 1.00 38.47 173 SER A C 1
ATOM 1292 O O . SER A 1 173 ? 49.321 -30.823 -9.188 1.00 38.47 173 SER A O 1
ATOM 1294 N N . THR A 1 174 ? 50.656 -32.636 -9.337 1.00 43.66 174 THR A N 1
ATOM 1295 C CA . THR A 1 174 ? 50.726 -32.772 -10.790 1.00 43.66 174 THR A CA 1
ATOM 1296 C C . THR A 1 174 ? 49.948 -34.022 -11.188 1.00 43.66 174 THR A C 1
ATOM 1298 O O . THR A 1 174 ? 50.198 -35.088 -10.637 1.00 43.66 174 THR A O 1
ATOM 1301 N N . LEU A 1 175 ? 49.098 -33.858 -12.206 1.00 41.78 175 LEU A N 1
ATOM 1302 C CA . LEU A 1 175 ? 48.468 -34.873 -13.059 1.00 41.78 175 LEU A CA 1
ATOM 1303 C C . LEU A 1 175 ? 47.544 -35.907 -12.392 1.00 41.78 175 LEU A C 1
ATOM 1305 O O . LEU A 1 175 ? 47.988 -36.951 -11.929 1.00 41.78 175 LEU A O 1
ATOM 1309 N N . GLU A 1 176 ? 46.248 -35.742 -12.649 1.00 44.06 176 GLU A N 1
ATOM 1310 C CA . GLU A 1 176 ? 45.485 -36.843 -13.235 1.00 44.06 176 GLU A CA 1
ATOM 1311 C C . GLU A 1 176 ? 44.783 -36.327 -14.502 1.00 44.06 176 GLU A C 1
ATOM 1313 O O . GLU A 1 176 ? 43.793 -35.602 -14.471 1.00 44.06 176 GLU A O 1
ATOM 1318 N N . GLN A 1 177 ? 45.410 -36.629 -15.641 1.00 45.97 177 GLN A N 1
ATOM 1319 C CA . GLN A 1 177 ? 44.764 -36.676 -16.944 1.00 45.97 177 GLN A CA 1
ATOM 1320 C C . GLN A 1 177 ? 43.778 -37.838 -16.937 1.00 45.97 177 GLN A C 1
ATOM 1322 O O . GLN A 1 177 ? 44.242 -38.969 -16.845 1.00 45.97 177 GLN A O 1
ATOM 1327 N N . LEU A 1 178 ? 42.490 -37.597 -17.177 1.00 47.50 178 LEU A N 1
ATOM 1328 C CA . LEU A 1 178 ? 41.621 -38.582 -17.820 1.00 47.50 178 LEU A CA 1
ATOM 1329 C C . LEU A 1 178 ? 40.548 -37.870 -18.662 1.00 47.50 178 LEU A C 1
ATOM 1331 O O . LEU A 1 178 ? 39.658 -37.215 -18.131 1.00 47.50 178 LEU A O 1
ATOM 1335 N N . GLY A 1 179 ? 40.618 -38.062 -19.985 1.00 42.56 179 GLY A N 1
ATOM 1336 C CA . GLY A 1 179 ? 39.398 -38.289 -20.765 1.00 42.56 179 GLY A CA 1
ATOM 1337 C C . GLY A 1 179 ? 38.921 -37.231 -21.761 1.00 42.56 179 GLY A C 1
ATOM 1338 O O . GLY A 1 179 ? 37.714 -37.108 -21.925 1.00 42.56 179 GLY A O 1
ATOM 1339 N N . TRP A 1 180 ? 39.787 -36.501 -22.474 1.00 47.97 180 TRP A N 1
ATOM 1340 C CA . TRP A 1 180 ? 39.355 -35.845 -23.722 1.00 47.97 180 TRP A CA 1
ATOM 1341 C C . TRP A 1 180 ? 39.594 -36.802 -24.895 1.00 47.97 180 TRP A C 1
ATOM 1343 O O . TRP A 1 180 ? 40.671 -36.860 -25.483 1.00 47.97 180 TRP A O 1
ATOM 1353 N N . SER A 1 181 ? 38.582 -37.612 -25.197 1.00 54.72 181 SER A N 1
ATOM 1354 C CA . SER A 1 181 ? 38.449 -38.317 -26.473 1.00 54.72 181 SER A CA 1
ATOM 1355 C C . SER A 1 181 ? 36.975 -38.486 -26.796 1.00 54.72 181 SER A C 1
ATOM 1357 O O . SER A 1 181 ? 36.328 -39.382 -26.264 1.00 54.72 181 SER A O 1
ATOM 1359 N N . GLN A 1 182 ? 36.462 -37.636 -27.685 1.00 49.22 182 GLN A N 1
ATOM 1360 C CA . GLN A 1 182 ? 35.316 -37.981 -28.519 1.00 49.22 182 GLN A CA 1
ATOM 1361 C C . GLN A 1 182 ? 35.322 -37.118 -29.797 1.00 49.22 182 GLN A C 1
ATOM 1363 O O . GLN A 1 182 ? 35.124 -35.910 -29.731 1.00 49.22 182 GLN A O 1
ATOM 1368 N N . ASP A 1 183 ? 35.543 -37.806 -30.920 1.00 48.91 183 ASP A N 1
ATOM 1369 C CA . ASP A 1 183 ? 35.019 -37.551 -32.273 1.00 48.91 183 ASP A CA 1
ATOM 1370 C C . ASP A 1 183 ? 35.493 -36.332 -33.096 1.00 48.91 183 ASP A C 1
ATOM 1372 O O . ASP A 1 183 ? 34.938 -35.238 -32.999 1.00 48.91 183 ASP A O 1
ATOM 1376 N N . MET A 1 184 ? 36.466 -36.568 -33.992 1.00 44.53 184 MET A N 1
ATOM 1377 C CA . MET A 1 184 ? 36.364 -36.294 -35.443 1.00 44.53 184 MET A CA 1
ATOM 1378 C C . MET A 1 184 ? 37.520 -36.929 -36.224 1.00 44.53 184 MET A C 1
ATOM 1380 O O . MET A 1 184 ? 38.675 -36.845 -35.748 1.00 44.53 184 MET A O 1
#